Protein AF-A0A355UH37-F1 (afdb_monomer_lite)

Secondary structure (DSSP, 8-state):
-------------------------------PPPEEEEETS-EEEE--BTTB-TTTEEEEEEES-EEEEEEETTEEEEEE---EEEE------B-TTS-B----EEEE----EEEEEEEEEETTEEEEEEEEEEEEEE--PPEEEETTBSSS---HHHHHH--SEEEE-SS--S---------------SSS------

Radius of gyration: 34.62 Å; chains: 1; bounding box: 58×64×138 Å

Foldseek 3Di:
DDDDDDDDDDDDDDDDDDPDPPDDPDDDDDDDDFAEDEAPDKDKDFDDDPPAWLQQKDKDWPDFDWDWAAPDRRIIIIHHDFDWDFDQPADFDQPPVGDGDGDGDTDGDGRQKIKMWMWGDDDPDTHTDDIGMHGYDYAFFWQWDQQNDSDDDDDPVSCVVRVDIDTHGPPGPDDDDDDDPDDDDDDCPVDPDDDPDD

Sequence (198 aa):
MKKLSLIALMLIVSCISLNAQTTTPKAVVAATTPQILYRGVDNPIFIAVGGISDEYIIAEISSGSAKINKVGKGSYIINIVDKIYLVDVVIDSVDTKGVEYQLNRTIKIPNNAITIDVYSQLGKEKVFLSSTSFKIKDIVYPNAKVIKSDGGLIDKKDLLKNPYIKLEVEDFDFPVEYNINYFHMTFNTSKNTEAPLI

pLDDT: mean 76.09, std 18.69, range [28.28, 96.38]

Structure (mmCIF, N/CA/C/O backbone):
data_AF-A0A355UH37-F1
#
_entry.id   AF-A0A355UH37-F1
#
loop_
_atom_site.group_PDB
_atom_site.id
_atom_site.type_symbol
_atom_site.label_atom_id
_atom_site.label_alt_id
_atom_site.label_comp_id
_atom_site.label_asym_id
_atom_site.label_entity_id
_atom_site.label_seq_id
_atom_site.pdbx_PDB_ins_code
_atom_site.Cartn_x
_atom_site.Cartn_y
_atom_site.Cartn_z
_atom_site.occupancy
_atom_site.B_iso_or_equiv
_atom_site.auth_seq_id
_atom_site.auth_comp_id
_atom_site.auth_asym_id
_atom_site.auth_atom_id
_atom_site.pdbx_PDB_model_num
ATOM 1 N N . MET A 1 1 ? 8.823 -25.777 97.376 1.00 40.12 1 MET A N 1
ATOM 2 C CA . MET A 1 1 ? 9.704 -24.610 97.147 1.00 40.12 1 MET A CA 1
ATOM 3 C C . MET A 1 1 ? 9.092 -23.759 96.038 1.00 40.12 1 MET A C 1
ATOM 5 O O . MET A 1 1 ? 8.795 -24.329 95.005 1.00 40.12 1 MET A O 1
ATOM 9 N N . LYS A 1 2 ? 8.838 -22.467 96.329 1.00 37.50 2 LYS A N 1
ATOM 10 C CA . LYS A 1 2 ? 8.624 -21.288 95.441 1.00 37.50 2 LYS A CA 1
ATOM 11 C C . LYS A 1 2 ? 7.853 -21.530 94.119 1.00 37.50 2 LYS A C 1
ATOM 13 O O . LYS A 1 2 ? 8.385 -22.146 93.214 1.00 37.50 2 LYS A O 1
ATOM 18 N N . LYS A 1 3 ? 6.554 -21.206 94.030 1.00 34.47 3 LYS A N 1
ATOM 19 C CA . LYS A 1 3 ? 5.908 -19.884 93.786 1.00 34.47 3 LYS A CA 1
ATOM 20 C C . LYS A 1 3 ? 6.187 -19.257 92.404 1.00 34.47 3 LYS A C 1
ATOM 22 O O . LYS A 1 3 ? 7.332 -19.214 91.981 1.00 34.47 3 LYS A O 1
ATOM 27 N N . LEU A 1 4 ? 5.116 -18.622 91.899 1.00 38.38 4 LEU A N 1
ATOM 28 C CA . LEU A 1 4 ? 4.949 -17.655 90.793 1.00 38.38 4 LEU A CA 1
ATOM 29 C C . LEU A 1 4 ? 4.521 -18.276 89.448 1.00 38.38 4 LEU A C 1
ATOM 31 O O . LEU A 1 4 ? 5.328 -18.911 88.794 1.00 38.38 4 LEU A O 1
ATOM 35 N N . SER A 1 5 ? 3.244 -18.286 89.033 1.00 35.62 5 SER A N 1
ATOM 36 C CA . SER A 1 5 ? 2.173 -17.259 88.969 1.00 35.62 5 SER A CA 1
ATOM 37 C C . SER A 1 5 ? 2.345 -16.241 87.835 1.00 35.62 5 SER A C 1
ATOM 39 O O . SER A 1 5 ? 3.154 -15.336 87.970 1.00 35.62 5 SER A O 1
ATOM 41 N N . LEU A 1 6 ? 1.470 -16.387 86.826 1.00 35.84 6 LEU A N 1
ATOM 42 C CA . LEU A 1 6 ? 0.580 -15.368 86.234 1.00 35.84 6 LEU A CA 1
ATOM 43 C C . LEU A 1 6 ? 1.193 -14.127 85.546 1.00 35.84 6 LEU A C 1
ATOM 45 O O . LEU A 1 6 ? 2.016 -13.448 86.139 1.00 35.84 6 LEU A O 1
ATOM 49 N N . ILE A 1 7 ? 0.658 -13.818 84.351 1.00 41.50 7 ILE A N 1
ATOM 50 C CA . 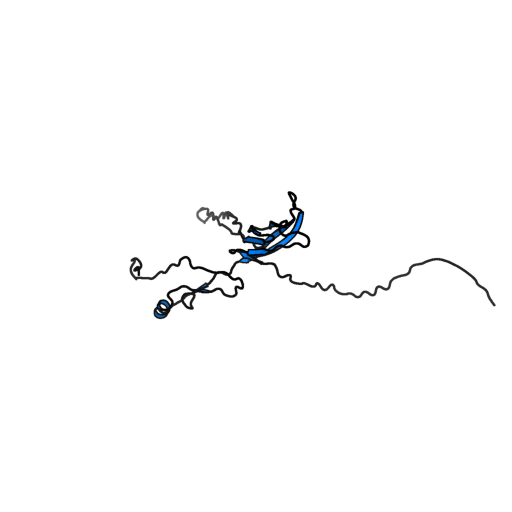ILE A 1 7 ? 0.531 -12.533 83.604 1.00 41.50 7 ILE A CA 1
ATOM 51 C C . ILE A 1 7 ? 0.700 -12.893 82.111 1.00 41.50 7 ILE A C 1
ATOM 53 O O . ILE A 1 7 ? 1.768 -13.307 81.687 1.00 41.50 7 ILE A O 1
ATOM 57 N N . ALA A 1 8 ? -0.377 -13.094 81.350 1.00 32.09 8 ALA A N 1
ATOM 58 C CA . ALA A 1 8 ? -1.253 -12.086 80.744 1.00 32.09 8 ALA A CA 1
ATOM 59 C C . ALA A 1 8 ? -0.628 -11.358 79.532 1.00 32.09 8 ALA A C 1
ATOM 61 O O . ALA A 1 8 ? 0.361 -10.655 79.663 1.00 32.09 8 ALA A O 1
ATOM 62 N N . LEU A 1 9 ? -1.335 -11.493 78.402 1.00 32.28 9 LEU A N 1
ATOM 63 C CA . LEU A 1 9 ? -1.717 -10.427 77.467 1.00 32.28 9 LEU A CA 1
ATOM 64 C C . LEU A 1 9 ? -0.653 -9.765 76.551 1.00 32.28 9 LEU A C 1
ATOM 66 O O . LEU A 1 9 ? 0.317 -9.176 77.000 1.00 32.28 9 LEU A O 1
ATOM 70 N N . MET A 1 10 ? -1.018 -9.724 75.260 1.00 29.50 10 MET A N 1
ATOM 71 C CA . MET A 1 10 ? -0.699 -8.707 74.235 1.00 29.50 10 MET A CA 1
ATOM 72 C C . MET A 1 10 ? 0.701 -8.643 73.578 1.00 29.50 10 MET A C 1
ATOM 74 O O . MET A 1 10 ? 1.663 -8.135 74.132 1.00 29.50 10 MET A O 1
ATOM 78 N N . LEU A 1 11 ? 0.718 -9.053 72.298 1.00 44.44 11 LEU A N 1
ATOM 79 C CA . LEU A 1 11 ? 1.118 -8.264 71.113 1.00 44.44 11 LEU A CA 1
ATOM 80 C C . LEU A 1 11 ? 2.356 -7.348 71.237 1.00 44.44 11 LEU A C 1
ATOM 82 O O . LEU A 1 11 ? 2.209 -6.217 71.681 1.00 44.44 11 LEU A O 1
ATOM 86 N N . ILE A 1 12 ? 3.508 -7.759 70.676 1.00 36.19 12 ILE A N 1
ATOM 87 C CA . ILE A 1 12 ? 4.498 -6.844 70.063 1.00 36.19 12 ILE A CA 1
ATOM 88 C C . ILE A 1 12 ? 5.156 -7.522 68.843 1.00 36.19 12 ILE A C 1
ATOM 90 O O . ILE A 1 12 ? 5.637 -8.650 68.904 1.00 36.19 12 ILE A O 1
ATOM 94 N N . VAL A 1 13 ? 5.134 -6.790 67.732 1.00 53.19 13 VAL A N 1
ATOM 95 C CA . VAL A 1 13 ? 5.762 -7.027 66.423 1.00 53.19 13 VAL A CA 1
ATOM 96 C C . VAL A 1 13 ? 7.293 -7.111 66.522 1.00 53.19 13 VAL A C 1
ATOM 98 O O . VAL A 1 13 ? 7.901 -6.240 67.137 1.00 53.19 13 VAL A O 1
ATOM 101 N N . SER A 1 14 ? 7.936 -8.056 65.820 1.00 36.62 14 SER A N 1
ATOM 102 C CA . SER A 1 14 ? 9.348 -7.912 65.420 1.00 36.62 14 SER A CA 1
ATOM 103 C C . SER A 1 14 ? 9.709 -8.651 64.112 1.00 36.62 14 SER A C 1
ATOM 105 O O . SER A 1 14 ? 9.755 -9.871 64.026 1.00 36.62 14 SER A O 1
ATOM 107 N N . CYS A 1 15 ? 9.944 -7.836 63.080 1.00 28.28 15 CYS A N 1
ATOM 108 C CA . CYS A 1 15 ? 10.991 -7.915 62.051 1.00 28.28 15 CYS A CA 1
ATOM 109 C C . CYS A 1 15 ? 11.282 -9.232 61.288 1.00 28.28 15 CYS A C 1
ATOM 111 O O . CYS A 1 15 ? 12.046 -10.081 61.725 1.00 28.28 15 CYS A O 1
ATOM 113 N N . ILE A 1 16 ? 10.757 -9.274 60.054 1.00 51.41 16 ILE A N 1
ATOM 114 C CA . ILE A 1 16 ? 11.446 -9.468 58.755 1.00 51.41 16 ILE A CA 1
ATOM 115 C C . ILE A 1 16 ? 12.692 -10.382 58.730 1.00 51.41 16 ILE A C 1
ATOM 117 O O . ILE A 1 16 ? 13.769 -9.995 59.176 1.00 51.41 16 ILE A O 1
ATOM 121 N N . SER A 1 17 ? 12.604 -11.466 57.952 1.00 38.44 17 SER A N 1
AT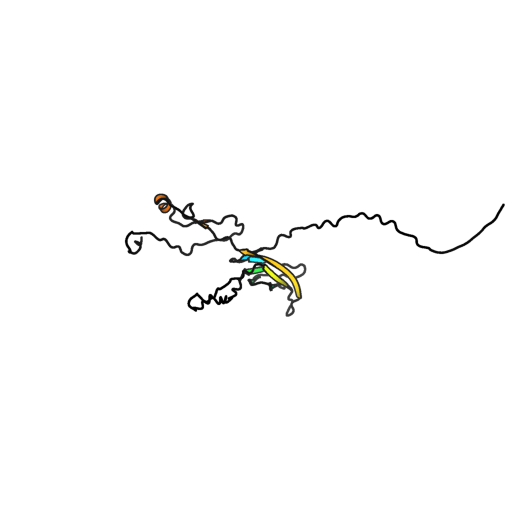OM 122 C CA . SER A 1 17 ? 13.683 -11.851 57.034 1.00 38.44 17 SER A CA 1
ATOM 123 C C . SER A 1 17 ? 13.123 -11.965 55.613 1.00 38.44 17 SER A C 1
ATOM 125 O O . SER A 1 17 ? 12.374 -12.868 55.248 1.00 38.44 17 SER A O 1
ATOM 127 N N . LEU A 1 18 ? 13.444 -10.948 54.816 1.00 38.09 18 LEU A N 1
ATOM 128 C CA . LEU A 1 18 ? 13.165 -10.873 53.394 1.00 38.09 18 LEU A CA 1
ATOM 129 C C . LEU A 1 18 ? 14.215 -11.749 52.699 1.00 38.09 18 LEU A C 1
ATOM 131 O O . LEU A 1 18 ? 15.373 -11.350 52.591 1.00 38.09 18 LEU A O 1
ATOM 135 N N . ASN A 1 19 ? 13.844 -12.945 52.241 1.00 48.09 19 ASN A N 1
ATOM 136 C CA . ASN A 1 19 ? 14.682 -13.664 51.284 1.00 48.09 19 ASN A CA 1
ATOM 137 C C . ASN A 1 19 ? 14.565 -12.943 49.939 1.00 48.09 19 ASN A C 1
ATOM 139 O O . ASN A 1 19 ? 13.693 -13.234 49.124 1.00 48.09 19 ASN A O 1
ATOM 143 N N . ALA A 1 20 ? 15.428 -11.949 49.736 1.00 37.06 20 ALA A N 1
ATOM 144 C CA . ALA A 1 20 ? 15.605 -11.296 48.455 1.00 37.06 20 ALA A CA 1
ATOM 145 C C . ALA A 1 20 ? 16.268 -12.284 47.483 1.00 37.06 20 ALA A C 1
ATOM 147 O O . ALA A 1 20 ? 17.490 -12.393 47.423 1.00 37.06 20 ALA A O 1
ATOM 148 N N . GLN A 1 21 ? 15.465 -13.000 46.697 1.00 44.56 21 GLN A N 1
ATOM 149 C CA . GLN A 1 21 ? 15.931 -13.455 45.392 1.00 44.56 21 GLN A CA 1
ATOM 150 C C . GLN A 1 21 ? 15.925 -12.240 44.469 1.00 44.56 21 GLN A C 1
ATOM 152 O O . GLN A 1 21 ? 14.887 -11.809 43.973 1.00 44.56 21 GLN A O 1
ATOM 157 N N . THR A 1 22 ? 17.103 -11.656 44.268 1.00 41.34 22 THR A N 1
ATOM 158 C CA . THR A 1 22 ? 17.355 -10.634 43.255 1.00 41.34 22 THR A CA 1
ATOM 159 C C . THR A 1 22 ? 17.309 -11.276 41.871 1.00 41.34 22 THR A C 1
ATOM 161 O O . THR A 1 22 ? 18.325 -11.524 41.226 1.00 41.34 22 THR A O 1
ATOM 164 N N . THR A 1 23 ? 16.104 -11.562 41.382 1.00 46.06 23 THR A N 1
ATOM 165 C CA . THR A 1 23 ? 15.914 -11.812 39.957 1.00 46.06 23 THR A CA 1
ATOM 166 C C . THR A 1 23 ? 16.048 -10.472 39.251 1.00 46.06 23 THR A C 1
ATOM 168 O O . THR A 1 23 ? 15.180 -9.608 39.375 1.00 46.06 23 THR A O 1
ATOM 171 N N . THR A 1 24 ? 17.149 -10.274 38.527 1.00 55.56 24 THR A N 1
ATOM 172 C CA . THR A 1 24 ? 17.229 -9.199 37.539 1.00 55.56 24 THR A CA 1
ATOM 173 C C . THR A 1 24 ? 16.000 -9.301 36.631 1.00 55.56 24 THR A C 1
ATOM 175 O O . THR A 1 24 ? 15.713 -10.398 36.138 1.00 55.56 24 THR A O 1
ATOM 178 N N . PRO A 1 25 ? 15.226 -8.219 36.420 1.00 46.75 25 PRO A N 1
ATOM 179 C CA . PRO A 1 25 ? 14.123 -8.268 35.476 1.00 46.75 25 PRO A CA 1
ATOM 180 C C . PRO A 1 25 ? 14.715 -8.533 34.089 1.00 46.75 25 PRO A C 1
ATOM 182 O O . PRO A 1 25 ? 15.338 -7.663 33.483 1.00 46.75 25 PRO A O 1
ATOM 185 N N . LYS A 1 26 ? 14.580 -9.767 33.596 1.00 47.62 26 LYS A N 1
ATOM 186 C CA . LYS A 1 26 ? 14.933 -10.106 32.219 1.00 47.62 26 LYS A CA 1
ATOM 187 C C . LYS A 1 26 ? 13.812 -9.582 31.331 1.00 47.62 26 LYS A C 1
ATOM 189 O O . LYS A 1 26 ? 12.720 -10.142 31.322 1.00 47.62 26 LYS A O 1
ATOM 194 N N . ALA A 1 27 ? 14.073 -8.497 30.608 1.00 47.97 27 ALA A N 1
ATOM 195 C CA . ALA A 1 27 ? 13.175 -8.046 29.557 1.00 47.97 27 ALA A CA 1
ATOM 196 C C . ALA A 1 27 ? 13.123 -9.122 28.463 1.00 47.97 27 ALA A C 1
ATOM 198 O O . ALA A 1 27 ? 14.143 -9.455 27.860 1.00 47.97 27 ALA A O 1
ATOM 199 N N . VAL A 1 28 ? 11.939 -9.679 28.217 1.00 42.38 28 VAL A N 1
ATOM 200 C CA . VAL A 1 28 ? 11.690 -10.505 27.035 1.00 42.38 28 VAL A CA 1
ATOM 201 C C . VAL A 1 28 ? 11.283 -9.552 25.921 1.00 42.38 28 VAL A C 1
ATOM 203 O O . VAL A 1 28 ? 10.165 -9.043 25.905 1.00 42.38 28 VAL A O 1
ATOM 206 N N . VAL A 1 29 ? 12.208 -9.274 25.005 1.00 41.94 29 VAL A N 1
ATOM 207 C CA . VAL A 1 29 ? 11.898 -8.554 23.768 1.00 41.94 29 VAL A CA 1
ATOM 208 C C . VAL A 1 29 ? 11.400 -9.586 22.764 1.00 41.94 29 VAL A C 1
ATOM 210 O O . VAL A 1 29 ? 12.192 -10.269 22.120 1.00 41.94 29 VAL A O 1
ATOM 213 N N . ALA A 1 30 ? 10.083 -9.736 22.660 1.00 43.50 30 ALA A N 1
ATOM 214 C CA . ALA A 1 30 ? 9.476 -10.452 21.548 1.00 43.50 30 ALA A CA 1
ATOM 215 C C . ALA A 1 30 ? 9.278 -9.461 20.396 1.00 43.50 30 ALA A C 1
ATOM 217 O O . ALA A 1 30 ? 8.596 -8.447 20.550 1.00 43.50 30 ALA A O 1
ATOM 218 N N . ALA A 1 31 ? 9.892 -9.728 19.245 1.00 45.31 31 ALA A N 1
ATOM 219 C CA . ALA A 1 31 ? 9.609 -8.963 18.042 1.00 45.31 31 ALA A CA 1
ATOM 220 C C . ALA A 1 31 ? 8.214 -9.352 17.535 1.00 45.31 31 ALA A C 1
ATOM 222 O O . ALA A 1 31 ? 8.019 -10.460 17.040 1.00 45.31 31 ALA A O 1
ATOM 223 N N . THR A 1 32 ? 7.238 -8.454 17.650 1.00 63.12 32 THR A N 1
ATOM 224 C CA . THR A 1 32 ? 5.973 -8.619 16.930 1.00 63.12 32 THR A CA 1
ATOM 225 C C . THR A 1 32 ? 6.249 -8.384 15.449 1.00 63.12 32 THR A C 1
ATOM 227 O O . THR A 1 32 ? 6.718 -7.304 15.075 1.00 63.12 32 THR A O 1
ATOM 230 N N . THR A 1 33 ? 5.977 -9.373 14.595 1.00 68.50 33 THR A N 1
ATOM 231 C CA . THR A 1 33 ? 6.031 -9.168 13.143 1.00 68.50 33 THR A CA 1
ATOM 232 C C . THR A 1 33 ? 5.046 -8.054 12.785 1.00 68.50 33 THR A C 1
ATOM 234 O O . THR A 1 33 ? 3.856 -8.180 13.081 1.00 68.50 33 THR A O 1
ATOM 237 N N . PRO A 1 34 ? 5.508 -6.934 12.202 1.00 70.00 34 PRO A N 1
ATOM 238 C CA . PRO A 1 34 ? 4.612 -5.855 11.830 1.00 70.00 34 PRO A CA 1
ATOM 239 C C . PRO A 1 34 ? 3.688 -6.331 10.711 1.00 70.00 34 PRO A C 1
ATOM 241 O O . PRO A 1 34 ? 4.118 -7.048 9.809 1.00 70.00 34 PRO A O 1
ATOM 244 N N . GLN A 1 35 ? 2.440 -5.882 10.739 1.00 86.44 35 GLN A N 1
ATOM 245 C CA . GLN A 1 35 ? 1.534 -6.056 9.611 1.00 86.44 35 GLN A CA 1
ATOM 246 C C . GLN A 1 35 ? 1.987 -5.120 8.484 1.00 86.44 35 GLN A C 1
ATOM 248 O O . GLN A 1 35 ? 2.319 -3.959 8.743 1.00 86.44 35 GLN A O 1
ATOM 253 N N . ILE A 1 36 ? 2.068 -5.631 7.256 1.00 90.19 36 ILE A N 1
ATOM 254 C CA . ILE A 1 36 ? 2.620 -4.914 6.101 1.00 90.19 36 ILE A CA 1
ATOM 255 C C . ILE A 1 36 ? 1.509 -4.679 5.081 1.00 90.19 36 ILE A C 1
ATOM 257 O O . ILE A 1 36 ? 0.749 -5.595 4.781 1.00 90.19 36 ILE A O 1
ATOM 261 N N . LEU A 1 37 ? 1.453 -3.467 4.534 1.00 91.62 37 LEU A N 1
ATOM 262 C CA . LEU A 1 37 ? 0.701 -3.149 3.321 1.00 91.62 37 LEU A CA 1
ATOM 263 C C . LEU A 1 37 ? 1.684 -2.700 2.235 1.00 91.62 37 LEU A C 1
ATOM 265 O O . LEU A 1 37 ? 2.667 -2.010 2.522 1.00 91.62 37 LEU A O 1
ATOM 269 N N . TYR A 1 38 ? 1.410 -3.078 0.992 1.00 91.06 38 TYR A N 1
ATOM 270 C CA . TYR A 1 38 ? 2.231 -2.754 -0.164 1.00 91.06 38 TYR A CA 1
ATOM 271 C C . TYR A 1 38 ? 1.680 -1.542 -0.917 1.00 91.06 38 TYR A C 1
ATOM 273 O O . TYR A 1 38 ? 0.501 -1.464 -1.270 1.00 91.06 38 TYR A O 1
ATOM 281 N N . ARG A 1 39 ? 2.548 -0.566 -1.176 1.00 90.06 39 ARG A N 1
ATOM 282 C CA . ARG A 1 39 ? 2.237 0.615 -1.979 1.00 90.06 39 ARG A CA 1
ATOM 283 C C . ARG A 1 39 ? 2.218 0.254 -3.463 1.00 90.06 39 ARG A C 1
ATOM 285 O O . ARG A 1 39 ? 3.123 -0.413 -3.943 1.00 90.06 39 ARG A O 1
ATOM 292 N N . GLY A 1 40 ? 1.227 0.770 -4.191 1.00 85.56 40 GLY A N 1
ATOM 293 C CA . GLY A 1 40 ? 1.099 0.584 -5.642 1.00 85.56 40 GLY A CA 1
ATOM 294 C C . GLY A 1 40 ? 0.212 -0.591 -6.058 1.00 85.56 40 GLY A C 1
ATOM 295 O O . GLY A 1 40 ? -0.007 -0.774 -7.250 1.00 85.56 40 GLY A O 1
ATOM 296 N N . VAL A 1 41 ? -0.329 -1.343 -5.096 1.00 87.88 41 VAL A N 1
ATOM 297 C CA . VAL A 1 41 ? -1.242 -2.471 -5.327 1.00 87.88 41 VAL A CA 1
ATOM 298 C C . VAL A 1 41 ? -2.454 -2.408 -4.398 1.00 87.88 41 VAL A C 1
ATOM 300 O O . VAL A 1 41 ? -2.472 -1.662 -3.411 1.00 87.88 41 VAL A O 1
ATOM 303 N N . ASP A 1 42 ? -3.476 -3.190 -4.730 1.00 92.12 42 ASP A N 1
ATOM 304 C CA . ASP A 1 42 ? -4.629 -3.435 -3.870 1.00 92.12 42 ASP A CA 1
ATOM 305 C C . ASP A 1 42 ? -4.215 -4.323 -2.692 1.00 92.12 42 ASP A C 1
ATOM 307 O O . ASP A 1 42 ? -3.653 -5.401 -2.879 1.00 92.12 42 ASP A O 1
ATOM 311 N N . ASN A 1 43 ? -4.508 -3.878 -1.469 1.00 92.62 43 ASN A N 1
ATOM 312 C CA . ASN A 1 43 ? -4.274 -4.663 -0.260 1.00 92.62 43 ASN A CA 1
ATOM 313 C C . ASN A 1 43 ? -5.620 -5.145 0.295 1.00 92.62 43 ASN A C 1
ATOM 315 O O . ASN A 1 43 ? -6.272 -4.386 1.023 1.00 92.62 43 ASN A O 1
ATOM 319 N N . PRO A 1 44 ? -6.076 -6.360 -0.057 1.00 94.44 44 PRO A N 1
ATOM 320 C CA . PRO A 1 44 ? -7.277 -6.928 0.530 1.00 94.44 44 PRO A CA 1
ATOM 321 C C . PRO A 1 44 ? -7.017 -7.288 1.997 1.00 94.44 44 PRO A C 1
ATOM 323 O O . PRO A 1 44 ? -6.062 -7.993 2.317 1.00 94.44 44 PRO A O 1
ATOM 326 N N . ILE A 1 45 ? -7.884 -6.820 2.891 1.00 94.00 45 ILE A N 1
ATOM 327 C CA . ILE A 1 45 ? -7.880 -7.183 4.308 1.00 94.00 45 ILE A CA 1
ATOM 328 C C . ILE A 1 45 ? -9.271 -7.632 4.748 1.00 94.00 45 ILE A C 1
ATOM 330 O O . ILE A 1 45 ? -10.292 -7.195 4.208 1.00 94.00 45 ILE A O 1
ATOM 334 N N . PHE A 1 46 ? -9.304 -8.476 5.774 1.00 93.31 46 PHE A N 1
ATOM 335 C CA . PHE A 1 46 ? -10.527 -8.889 6.445 1.00 93.31 46 PHE A CA 1
ATOM 336 C C . PHE A 1 46 ? -10.445 -8.528 7.927 1.00 93.31 46 PHE A C 1
ATOM 338 O O . PHE A 1 46 ? -9.435 -8.784 8.580 1.00 93.31 46 PHE A O 1
ATOM 345 N N . ILE A 1 47 ? -11.506 -7.916 8.444 1.00 93.12 47 ILE A N 1
ATOM 346 C CA . ILE A 1 47 ? -11.616 -7.467 9.828 1.00 93.12 47 ILE A CA 1
ATOM 347 C C . ILE A 1 47 ? -12.799 -8.190 10.455 1.00 93.12 47 ILE A C 1
ATOM 349 O O . ILE A 1 47 ? -13.933 -8.023 10.010 1.00 93.12 47 ILE A O 1
ATOM 353 N N . ALA A 1 48 ? -12.520 -8.935 11.520 1.00 90.94 48 ALA A N 1
ATOM 354 C CA . ALA A 1 48 ? -13.521 -9.598 12.340 1.00 90.94 48 ALA A CA 1
ATOM 355 C C . ALA A 1 48 ? -13.332 -9.214 13.804 1.00 90.94 48 ALA A C 1
ATOM 357 O O . ALA A 1 48 ? -12.206 -9.096 14.295 1.00 90.94 48 ALA A O 1
ATOM 358 N N . VAL A 1 49 ? -14.449 -9.047 14.506 1.00 90.88 49 VAL A N 1
ATOM 359 C CA . VAL A 1 49 ? -14.464 -8.758 15.938 1.00 90.88 49 VAL A CA 1
ATOM 360 C C . VAL A 1 49 ? -15.427 -9.723 16.612 1.00 90.88 49 VAL A C 1
ATOM 362 O O . VAL A 1 49 ? -16.589 -9.833 16.228 1.00 90.88 49 VAL A O 1
ATOM 365 N N . GLY A 1 50 ? -14.938 -10.442 17.623 1.00 92.31 50 GLY A N 1
ATOM 366 C CA . GLY A 1 50 ? -15.743 -11.420 18.351 1.00 92.31 50 GLY A CA 1
ATOM 367 C C . GLY A 1 50 ? -17.001 -10.785 18.947 1.00 92.31 50 GLY A C 1
ATOM 368 O O . GLY A 1 50 ? -16.925 -9.763 19.624 1.00 92.31 50 GLY A O 1
ATOM 369 N N . GLY A 1 51 ? -18.159 -11.399 18.695 1.00 91.62 51 GLY A N 1
ATOM 370 C CA . GLY A 1 51 ? -19.450 -10.921 19.198 1.00 91.62 51 GLY A CA 1
ATOM 371 C C . GLY A 1 51 ? -20.081 -9.777 18.396 1.00 91.62 51 GLY A C 1
ATOM 372 O O . GLY A 1 51 ? -21.150 -9.307 18.778 1.00 91.62 51 GLY A O 1
ATOM 373 N N . ILE A 1 52 ? -19.468 -9.343 17.289 1.00 91.44 52 ILE A N 1
ATOM 374 C CA . ILE A 1 52 ? -19.995 -8.288 16.415 1.00 91.44 52 ILE A CA 1
ATOM 375 C C . ILE A 1 52 ? -20.139 -8.850 15.002 1.00 91.44 52 ILE A C 1
ATOM 377 O O . ILE A 1 52 ? -19.212 -9.449 14.470 1.00 91.44 52 ILE A O 1
ATOM 381 N N . SER A 1 53 ? -21.311 -8.664 14.391 1.00 92.94 53 SER A N 1
ATOM 382 C CA . SER A 1 53 ? -21.529 -9.074 13.000 1.00 92.94 53 SER A CA 1
ATOM 383 C C . SER A 1 53 ? -20.698 -8.211 12.047 1.00 92.94 53 SER A C 1
ATOM 385 O O . SER A 1 53 ? -20.709 -6.982 12.148 1.00 92.94 53 SER A O 1
ATOM 387 N N . ASP A 1 54 ? -20.046 -8.845 11.074 1.00 92.38 54 ASP A N 1
ATOM 388 C CA . ASP A 1 54 ? -19.170 -8.224 10.068 1.00 92.38 54 ASP A CA 1
ATOM 389 C C . ASP A 1 54 ? -19.840 -7.107 9.242 1.00 92.38 54 ASP A C 1
ATOM 391 O O . ASP A 1 54 ? -19.178 -6.272 8.612 1.00 92.38 54 ASP A O 1
ATOM 395 N N . GLU A 1 55 ? -21.174 -7.081 9.213 1.00 93.31 55 GLU A N 1
ATOM 396 C CA . GLU A 1 55 ? -21.946 -6.019 8.566 1.00 93.31 55 GLU A CA 1
ATOM 397 C C . GLU A 1 55 ? -21.880 -4.689 9.325 1.00 93.31 55 GLU A C 1
ATOM 399 O O . GLU A 1 55 ? -21.818 -3.640 8.681 1.00 93.31 55 GLU A O 1
ATOM 404 N N . TYR A 1 56 ? -21.793 -4.738 10.658 1.00 93.38 56 TYR A N 1
ATOM 405 C CA . TYR A 1 56 ? -21.692 -3.567 11.534 1.00 93.38 56 TYR A CA 1
ATOM 406 C C . TYR A 1 56 ? -20.252 -3.102 11.742 1.00 93.38 56 TYR A C 1
ATOM 408 O O . TYR A 1 56 ? -20.032 -2.032 12.303 1.00 93.38 56 TYR A O 1
ATOM 416 N N . ILE A 1 57 ? -19.265 -3.871 11.280 1.00 93.81 57 ILE A N 1
ATOM 417 C CA . ILE A 1 57 ? -17.861 -3.468 11.337 1.00 93.81 57 ILE A CA 1
ATOM 418 C C . ILE A 1 57 ? -17.598 -2.393 10.284 1.00 93.81 57 ILE A C 1
ATOM 420 O O . ILE A 1 57 ? -17.890 -2.576 9.095 1.00 93.81 57 ILE A O 1
ATOM 424 N N . ILE A 1 58 ? -16.989 -1.293 10.718 1.00 94.81 58 ILE A N 1
ATOM 425 C CA . ILE A 1 58 ? -16.518 -0.191 9.879 1.00 94.81 58 ILE A CA 1
ATOM 426 C C . ILE A 1 58 ? -15.049 0.063 10.193 1.00 94.81 58 ILE A C 1
ATOM 428 O O . ILE A 1 58 ? -14.649 0.035 11.354 1.00 94.81 58 ILE A O 1
ATOM 432 N N . ALA A 1 59 ? -14.253 0.301 9.157 1.00 95.56 59 ALA A N 1
ATOM 433 C CA . ALA A 1 59 ? -12.842 0.624 9.281 1.00 95.56 59 ALA A CA 1
ATOM 434 C C . ALA A 1 59 ? -12.546 1.968 8.624 1.00 95.56 59 ALA A C 1
ATOM 436 O O . ALA A 1 59 ? -13.044 2.258 7.534 1.00 95.56 59 ALA A O 1
ATOM 437 N N . GLU A 1 60 ? -11.728 2.773 9.290 1.00 95.94 60 GLU A N 1
ATOM 438 C CA . GLU A 1 60 ? -11.378 4.122 8.860 1.00 95.94 60 GLU A CA 1
ATOM 439 C C . GLU A 1 60 ? -9.877 4.352 9.011 1.00 95.94 60 GLU A C 1
ATOM 441 O O . GLU A 1 60 ? -9.239 3.835 9.927 1.00 95.94 60 GLU A O 1
ATOM 446 N N . ILE A 1 61 ? -9.295 5.128 8.095 1.00 95.50 61 ILE A N 1
ATOM 447 C CA . ILE A 1 61 ? -7.888 5.522 8.188 1.00 95.50 61 ILE A CA 1
ATOM 448 C C . ILE A 1 61 ? -7.776 6.664 9.199 1.00 95.50 61 ILE A C 1
ATOM 450 O O . ILE A 1 61 ? -8.221 7.776 8.919 1.00 95.50 61 ILE A O 1
ATOM 454 N N . SER A 1 62 ? -7.167 6.397 10.353 1.00 94.19 62 SER A N 1
ATOM 455 C CA . SER A 1 62 ? -6.976 7.382 11.425 1.00 94.19 62 SER A CA 1
ATOM 456 C C . SER A 1 62 ? -5.632 8.106 11.339 1.00 94.19 62 SER A C 1
ATOM 458 O O . SER A 1 62 ? -5.513 9.253 11.770 1.00 94.19 62 SER A O 1
ATOM 460 N N . SER A 1 63 ? -4.621 7.477 10.730 1.00 91.44 63 SER A N 1
ATOM 461 C CA . SER A 1 63 ? -3.309 8.082 10.477 1.00 91.44 63 SER A CA 1
ATOM 462 C C . SER A 1 63 ? -2.695 7.594 9.166 1.00 91.44 63 SER A C 1
ATOM 464 O O . SER A 1 63 ? -2.954 6.482 8.704 1.00 91.44 63 SER A O 1
ATOM 466 N N . GLY A 1 64 ? -1.847 8.432 8.570 1.00 88.94 64 GLY A N 1
ATOM 467 C CA . GLY A 1 64 ? -1.270 8.205 7.251 1.00 88.94 64 GLY A CA 1
ATOM 468 C C . GLY A 1 64 ? -2.223 8.619 6.130 1.00 88.94 64 GLY A C 1
ATOM 469 O O . GLY A 1 64 ? -3.055 9.517 6.269 1.00 88.94 64 GLY A O 1
ATOM 470 N N . SER A 1 65 ? -2.037 8.055 4.943 1.00 89.12 65 SER A N 1
ATOM 471 C CA . SER A 1 65 ? -2.816 8.379 3.748 1.00 89.12 65 SER A CA 1
ATOM 472 C C . SER A 1 65 ? -3.019 7.145 2.875 1.00 89.12 65 SER A C 1
ATOM 474 O O . SER A 1 65 ? -2.083 6.556 2.332 1.00 89.12 65 SER A O 1
ATOM 476 N N . ALA A 1 66 ? -4.279 6.739 2.775 1.00 92.94 66 ALA A N 1
ATOM 477 C CA . ALA A 1 66 ? -4.757 5.673 1.913 1.00 92.94 66 ALA A CA 1
ATOM 478 C C . ALA A 1 66 ? -6.233 5.887 1.594 1.00 92.94 66 ALA A C 1
ATOM 480 O O . ALA A 1 66 ? -6.945 6.597 2.305 1.00 92.94 66 ALA A O 1
ATOM 481 N N . LYS A 1 67 ? -6.685 5.229 0.531 1.00 94.69 67 LYS A N 1
ATOM 482 C CA . LYS A 1 67 ? -8.100 4.975 0.281 1.00 94.69 67 LYS A CA 1
ATOM 483 C C . LYS A 1 67 ? -8.443 3.617 0.879 1.00 94.69 67 LYS A C 1
ATOM 485 O O . LYS A 1 67 ? -7.692 2.663 0.688 1.00 94.69 67 LYS A O 1
ATOM 490 N N . ILE A 1 68 ? -9.563 3.543 1.587 1.00 96.19 68 ILE A N 1
ATOM 491 C CA . ILE A 1 68 ? -10.119 2.297 2.111 1.00 96.19 68 ILE A CA 1
ATOM 492 C C . ILE A 1 68 ? -11.515 2.111 1.524 1.00 96.19 68 ILE A C 1
ATOM 494 O O . ILE A 1 68 ? -12.373 2.979 1.661 1.00 96.19 68 ILE A O 1
ATOM 498 N N . ASN A 1 69 ? -11.726 0.989 0.844 1.00 96.38 69 ASN A N 1
ATOM 499 C CA . ASN A 1 69 ? -12.983 0.671 0.178 1.00 96.38 69 ASN A CA 1
ATOM 500 C C . ASN A 1 69 ? -13.550 -0.614 0.775 1.00 96.38 69 ASN A C 1
ATOM 502 O O . ASN A 1 69 ? -12.880 -1.645 0.760 1.00 96.38 69 ASN A O 1
ATOM 506 N N . LYS A 1 70 ? -14.784 -0.573 1.287 1.00 94.31 70 LYS A N 1
ATOM 507 C CA . LYS A 1 70 ? -15.485 -1.779 1.746 1.00 94.31 70 LYS A CA 1
ATOM 508 C C . LYS A 1 70 ? -15.990 -2.544 0.525 1.00 94.31 70 LYS A C 1
ATOM 510 O O . LYS A 1 70 ? -16.797 -2.017 -0.234 1.00 94.31 70 LYS A O 1
ATOM 515 N N . VAL A 1 71 ? -15.515 -3.772 0.343 1.00 95.94 71 VAL A N 1
ATOM 516 C CA . VAL A 1 71 ? -15.886 -4.638 -0.793 1.00 95.94 71 VAL A CA 1
ATOM 517 C C . VAL A 1 71 ? -16.843 -5.759 -0.394 1.00 95.94 71 VAL A C 1
ATOM 519 O O . VAL A 1 71 ? -17.464 -6.379 -1.250 1.00 95.94 71 VAL A O 1
ATOM 522 N N . GLY A 1 72 ? -17.010 -6.001 0.909 1.00 92.81 72 GLY A N 1
ATOM 523 C CA . GLY A 1 72 ? -17.940 -6.993 1.441 1.00 92.81 72 GLY A CA 1
ATOM 524 C C . GLY A 1 72 ? -18.124 -6.866 2.952 1.00 92.81 72 GLY A C 1
ATOM 525 O O . GLY A 1 72 ? -17.608 -5.942 3.586 1.00 92.81 72 GLY A O 1
ATOM 526 N N . LYS A 1 73 ? -18.860 -7.806 3.555 1.00 91.81 73 LYS A N 1
ATOM 527 C CA . LYS A 1 73 ? -18.963 -7.904 5.021 1.00 91.81 73 LYS A CA 1
ATOM 528 C C . LYS A 1 73 ? -17.561 -8.142 5.599 1.00 91.81 73 LYS A C 1
ATOM 530 O O . LYS A 1 73 ? -16.863 -9.034 5.125 1.00 91.81 73 LYS A O 1
ATOM 535 N N . GLY A 1 74 ? -17.115 -7.276 6.513 1.00 86.81 74 GLY A N 1
ATOM 536 C CA . GLY A 1 74 ? -15.763 -7.313 7.096 1.00 86.81 74 GLY A CA 1
ATOM 537 C C . GLY A 1 74 ? -14.586 -7.152 6.115 1.00 86.81 74 GLY A C 1
ATOM 538 O O . GLY A 1 74 ? -13.445 -7.101 6.557 1.00 86.81 74 GLY A O 1
ATOM 539 N N . SER A 1 75 ? -14.826 -7.051 4.803 1.00 93.62 75 SER A N 1
ATOM 540 C CA . SER A 1 75 ? -13.793 -7.127 3.761 1.00 93.62 75 SER A CA 1
ATOM 541 C C . SER A 1 75 ? -13.522 -5.758 3.149 1.00 93.62 75 SER A C 1
ATOM 543 O O . SER A 1 75 ? -14.452 -5.078 2.700 1.00 93.62 75 SER A O 1
ATOM 545 N N . TYR A 1 76 ? -12.248 -5.375 3.085 1.00 95.56 76 TYR A N 1
ATOM 546 C CA . TYR A 1 76 ? -11.805 -4.069 2.605 1.00 95.56 76 TYR A CA 1
ATOM 547 C C . TYR A 1 76 ? -10.637 -4.204 1.633 1.00 95.56 76 TYR A C 1
ATOM 549 O O . TYR A 1 76 ? -9.799 -5.084 1.787 1.00 95.56 76 TYR A O 1
ATOM 557 N N . ILE A 1 77 ? -10.555 -3.293 0.668 1.00 96.06 77 ILE A N 1
ATOM 558 C CA . ILE A 1 77 ? -9.353 -3.068 -0.137 1.00 96.06 77 ILE A CA 1
ATOM 559 C C . ILE A 1 77 ? -8.744 -1.740 0.291 1.00 96.06 77 ILE A C 1
ATOM 561 O O . ILE A 1 77 ? -9.434 -0.717 0.335 1.00 96.06 77 ILE A O 1
ATOM 565 N N . ILE A 1 78 ? -7.451 -1.762 0.607 1.00 95.56 78 ILE A N 1
ATOM 566 C CA . ILE A 1 78 ? -6.684 -0.575 0.974 1.00 95.56 78 ILE A CA 1
ATOM 567 C C . ILE A 1 78 ? -5.690 -0.245 -0.132 1.00 95.56 78 ILE A C 1
ATOM 569 O O . ILE A 1 78 ? -4.860 -1.070 -0.519 1.00 95.56 78 ILE A O 1
ATOM 573 N N . ASN A 1 79 ? -5.731 1.004 -0.588 1.00 94.50 79 ASN A N 1
ATOM 574 C CA . ASN A 1 79 ? -4.793 1.552 -1.555 1.00 94.50 79 ASN A CA 1
ATOM 575 C C . ASN A 1 79 ? -3.994 2.679 -0.922 1.00 94.50 79 ASN A C 1
ATOM 577 O O . ASN A 1 79 ? -4.550 3.713 -0.545 1.00 94.50 79 ASN A O 1
ATOM 581 N N . ILE A 1 80 ? -2.682 2.496 -0.832 1.00 92.94 80 ILE A N 1
ATOM 582 C CA . ILE A 1 80 ? -1.784 3.497 -0.259 1.00 92.94 80 ILE A CA 1
ATOM 583 C C . ILE A 1 80 ? -1.725 4.716 -1.180 1.00 92.94 80 ILE A C 1
ATOM 585 O O . ILE A 1 80 ? -1.451 4.586 -2.372 1.00 92.94 80 ILE A O 1
ATOM 589 N N . VAL A 1 81 ? -1.962 5.902 -0.619 1.00 87.25 81 VAL A N 1
ATOM 590 C CA . VAL A 1 81 ? -1.859 7.173 -1.339 1.00 87.25 81 VAL A CA 1
ATOM 591 C C . VAL A 1 81 ? -0.782 7.998 -0.666 1.00 87.25 81 VAL A C 1
ATOM 593 O O . VAL A 1 81 ? -0.955 8.455 0.460 1.00 87.25 81 VAL A O 1
ATOM 596 N N . ASP A 1 82 ? 0.331 8.218 -1.350 1.00 75.31 82 ASP A N 1
ATOM 597 C CA . ASP A 1 82 ? 1.339 9.124 -0.818 1.00 75.31 82 ASP A CA 1
ATOM 598 C C . ASP A 1 82 ? 0.839 10.561 -0.909 1.00 75.31 82 ASP A C 1
ATOM 600 O O . ASP A 1 82 ? 0.445 11.033 -1.979 1.00 75.31 82 ASP A O 1
ATOM 604 N N . LYS A 1 83 ? 0.887 11.277 0.215 1.00 67.12 83 LYS A N 1
ATOM 605 C CA . LYS A 1 83 ? 0.720 12.726 0.197 1.00 67.12 83 LYS A CA 1
ATOM 606 C C . LYS A 1 83 ? 1.987 13.342 -0.380 1.00 67.12 83 LYS A C 1
ATOM 608 O O . LYS A 1 83 ? 3.078 13.207 0.169 1.00 67.12 83 LYS A O 1
ATOM 613 N N . ILE A 1 84 ? 1.831 14.008 -1.515 1.00 65.62 84 ILE A N 1
ATOM 614 C CA . ILE A 1 84 ? 2.881 14.832 -2.099 1.00 65.62 84 ILE A CA 1
ATOM 615 C C . ILE A 1 84 ? 2.851 16.156 -1.340 1.00 65.62 84 ILE A C 1
ATOM 617 O O . ILE A 1 84 ? 1.863 16.884 -1.412 1.00 65.62 84 ILE A O 1
ATOM 621 N N . TYR A 1 85 ? 3.913 16.446 -0.594 1.00 65.38 85 TYR A N 1
ATOM 622 C CA . TYR A 1 85 ? 4.092 17.751 0.025 1.00 65.38 85 TYR A CA 1
ATOM 623 C C . TYR A 1 85 ? 4.954 18.592 -0.912 1.00 65.38 85 TYR A C 1
ATOM 625 O O . TYR A 1 85 ? 6.109 18.275 -1.186 1.00 65.38 85 TYR A O 1
ATOM 633 N N . LEU A 1 86 ? 4.375 19.659 -1.449 1.00 62.88 86 LEU A N 1
ATOM 634 C CA . LEU A 1 86 ? 5.168 20.675 -2.124 1.00 62.88 86 LEU A CA 1
ATOM 635 C C . LEU A 1 86 ? 5.895 21.451 -1.027 1.00 62.88 86 LEU A C 1
ATOM 637 O O . LEU A 1 86 ? 5.255 22.065 -0.177 1.00 62.88 86 LEU A O 1
ATOM 641 N N . VAL A 1 87 ? 7.219 21.344 -0.997 1.00 62.84 87 VAL A N 1
ATOM 642 C CA . VAL A 1 87 ? 8.057 22.157 -0.119 1.00 62.84 87 VAL A CA 1
ATOM 643 C C . VAL A 1 87 ? 8.818 23.101 -1.026 1.00 62.84 87 VAL A C 1
ATOM 645 O O . VAL A 1 87 ? 9.725 22.675 -1.729 1.00 62.84 87 VAL A O 1
ATOM 648 N N . ASP A 1 88 ? 8.468 24.378 -1.032 1.00 59.59 88 ASP A N 1
ATOM 649 C CA . ASP A 1 88 ? 9.287 25.355 -1.739 1.00 59.59 88 ASP A CA 1
ATOM 650 C C . ASP A 1 88 ? 10.610 25.509 -0.982 1.00 59.59 88 ASP A C 1
ATOM 652 O O . ASP A 1 88 ? 10.674 26.061 0.116 1.00 59.59 88 ASP A O 1
ATOM 656 N N . VAL A 1 89 ? 11.677 24.940 -1.543 1.00 63.25 89 VAL A N 1
ATOM 657 C CA . VAL A 1 89 ? 13.033 25.116 -1.026 1.00 63.25 89 VAL A CA 1
ATOM 658 C C . VAL A 1 89 ? 13.559 26.433 -1.579 1.00 63.25 89 VAL A C 1
ATOM 660 O O . VAL A 1 89 ? 14.179 26.483 -2.634 1.00 63.25 89 VAL A O 1
ATOM 663 N N . VAL A 1 90 ? 13.298 27.528 -0.877 1.00 60.88 90 VAL A N 1
ATOM 664 C CA . VAL A 1 90 ? 13.905 28.810 -1.238 1.00 60.88 90 VAL A CA 1
ATOM 665 C C . VAL A 1 90 ? 15.379 28.750 -0.838 1.00 60.88 90 VAL A C 1
ATOM 667 O O . VAL A 1 90 ? 15.718 28.698 0.342 1.00 60.88 90 VAL A O 1
ATOM 670 N N . ILE A 1 91 ? 16.260 28.665 -1.832 1.00 62.72 91 ILE A N 1
ATOM 671 C CA . ILE A 1 91 ? 17.696 28.863 -1.648 1.00 62.72 91 ILE A CA 1
ATOM 672 C C . ILE A 1 91 ? 17.937 30.323 -2.003 1.00 62.72 91 ILE A C 1
ATOM 674 O O . ILE A 1 91 ? 17.735 30.691 -3.148 1.00 62.72 91 ILE A O 1
ATOM 678 N N . ASP A 1 92 ? 18.352 31.152 -1.054 1.00 65.44 92 ASP A N 1
ATOM 679 C CA . ASP A 1 92 ? 18.785 32.515 -1.359 1.00 65.44 92 ASP A CA 1
ATOM 680 C C . ASP A 1 92 ? 20.305 32.487 -1.536 1.00 65.44 92 ASP A C 1
ATOM 682 O O . ASP A 1 92 ? 21.072 32.552 -0.575 1.00 65.44 92 ASP A O 1
ATOM 686 N N . SER A 1 93 ? 20.758 32.286 -2.774 1.00 62.28 93 SER A N 1
ATOM 687 C CA . SER A 1 93 ? 22.180 32.327 -3.125 1.00 62.28 93 SER A CA 1
ATOM 688 C C . SER A 1 93 ? 22.426 33.430 -4.137 1.00 62.28 93 SER A C 1
ATOM 690 O O . SER A 1 93 ? 21.733 33.497 -5.149 1.00 62.28 93 SER A O 1
ATOM 692 N N . VAL A 1 94 ? 23.421 34.269 -3.853 1.00 65.25 94 VAL A N 1
ATOM 693 C CA . VAL A 1 94 ? 23.882 35.349 -4.725 1.00 65.25 94 VAL A CA 1
ATOM 694 C C . VAL A 1 94 ? 25.260 34.967 -5.259 1.00 65.25 94 VAL A C 1
ATOM 696 O O . VAL A 1 94 ? 26.164 34.675 -4.472 1.00 65.25 94 VAL A O 1
ATOM 699 N N . ASP A 1 95 ? 25.438 34.932 -6.581 1.00 70.00 95 ASP A N 1
ATOM 700 C CA . ASP A 1 95 ? 26.768 34.711 -7.160 1.00 70.00 95 ASP A CA 1
ATOM 701 C C . ASP A 1 95 ? 27.699 35.922 -6.949 1.00 70.00 95 ASP A C 1
ATOM 703 O O . ASP A 1 95 ? 27.295 36.987 -6.482 1.00 70.00 95 ASP A O 1
ATOM 707 N N . THR A 1 96 ? 28.977 35.801 -7.321 1.00 74.06 96 THR A N 1
ATOM 708 C CA . THR A 1 96 ? 29.953 36.904 -7.198 1.00 74.06 96 THR A CA 1
ATOM 709 C C . THR A 1 96 ? 29.601 38.149 -8.027 1.00 74.06 96 THR A C 1
ATOM 711 O O . THR A 1 96 ? 30.303 39.155 -7.931 1.00 74.06 96 THR A O 1
ATOM 714 N N . LYS A 1 97 ? 28.533 38.099 -8.835 1.00 77.62 97 LYS A N 1
ATOM 715 C CA . LYS A 1 97 ? 28.034 39.179 -9.690 1.00 77.62 97 LYS A CA 1
ATOM 716 C C . LYS A 1 97 ? 26.677 39.732 -9.240 1.00 77.62 97 LYS A C 1
ATOM 718 O O . LYS A 1 97 ? 26.175 40.640 -9.898 1.00 77.62 97 LYS A O 1
ATOM 723 N N . GLY A 1 98 ? 26.103 39.246 -8.137 1.00 70.25 98 GLY A N 1
ATOM 724 C CA . GLY A 1 98 ? 24.849 39.774 -7.598 1.00 70.25 98 GLY A CA 1
ATOM 725 C C . GLY A 1 98 ? 23.574 39.088 -8.102 1.00 70.25 98 GLY A C 1
ATOM 726 O O . GLY A 1 98 ? 22.498 39.641 -7.898 1.00 70.25 98 GLY A O 1
ATOM 727 N N . VAL A 1 99 ? 23.653 37.929 -8.767 1.00 68.19 99 VAL A N 1
ATOM 728 C CA . VAL A 1 99 ? 22.460 37.225 -9.282 1.00 68.19 99 VAL A CA 1
ATOM 729 C C . VAL A 1 99 ? 21.909 36.254 -8.239 1.00 68.19 99 VAL A C 1
ATOM 731 O O . VAL A 1 99 ? 22.634 35.365 -7.796 1.00 68.19 99 VAL A O 1
ATOM 734 N N . GLU A 1 100 ? 20.631 36.413 -7.882 1.00 66.94 100 GLU A N 1
ATOM 735 C CA . GLU A 1 100 ? 19.881 35.534 -6.973 1.00 66.94 100 GLU A CA 1
ATOM 736 C C . GLU A 1 100 ? 19.335 34.285 -7.691 1.00 66.94 100 GLU A C 1
ATOM 738 O O . GLU A 1 100 ? 18.761 34.385 -8.778 1.00 66.94 100 GLU A O 1
ATOM 743 N N . TYR A 1 101 ? 19.461 33.108 -7.071 1.00 63.97 101 TYR A N 1
ATOM 744 C CA . TYR A 1 101 ? 18.960 31.836 -7.613 1.00 63.97 101 TYR A CA 1
ATOM 745 C C . TYR A 1 101 ? 17.977 31.154 -6.661 1.00 63.97 101 TYR A C 1
ATOM 747 O O . TYR A 1 101 ? 18.423 30.555 -5.693 1.00 63.97 101 TYR A O 1
ATOM 755 N N . GLN A 1 102 ? 16.680 31.123 -6.984 1.00 63.03 102 GLN A N 1
ATOM 756 C CA . GLN A 1 102 ? 15.692 30.316 -6.249 1.00 63.03 102 GLN A CA 1
ATOM 757 C C . GLN A 1 102 ? 15.513 28.926 -6.886 1.00 63.03 102 GLN A C 1
ATOM 759 O O . GLN A 1 102 ? 15.435 28.801 -8.109 1.00 63.03 102 GLN A O 1
ATOM 764 N N . LEU A 1 103 ? 15.420 27.869 -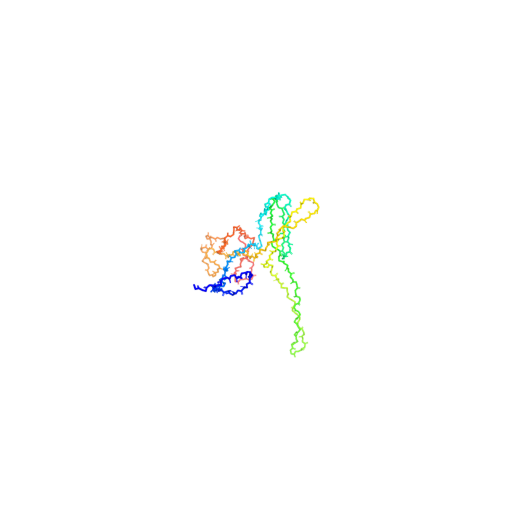6.067 1.00 65.38 103 LEU A N 1
ATOM 765 C CA . LEU A 1 103 ? 15.279 26.479 -6.525 1.00 65.38 103 LEU A CA 1
ATOM 766 C C . LEU A 1 103 ? 14.099 25.760 -5.855 1.00 65.38 103 LEU A C 1
ATOM 768 O O . LEU A 1 103 ? 14.271 25.031 -4.883 1.00 65.38 103 LEU A O 1
ATOM 772 N N . ASN A 1 104 ? 12.916 25.820 -6.454 1.00 66.31 104 ASN A N 1
ATOM 773 C CA . ASN A 1 104 ? 11.767 25.079 -5.927 1.00 66.31 104 ASN A CA 1
ATOM 774 C C . ASN A 1 104 ? 11.934 23.563 -6.171 1.00 66.31 104 ASN A C 1
ATOM 776 O O . ASN A 1 104 ? 12.123 23.125 -7.309 1.00 66.31 104 ASN A O 1
ATOM 780 N N . ARG A 1 105 ? 11.847 22.736 -5.116 1.00 66.00 105 ARG A N 1
ATOM 781 C CA . ARG A 1 105 ? 11.883 21.264 -5.213 1.00 66.00 105 ARG A CA 1
ATOM 782 C C . ARG A 1 105 ? 10.630 20.630 -4.634 1.00 66.00 105 ARG A C 1
ATOM 784 O O . ARG A 1 105 ? 10.345 20.755 -3.459 1.00 66.00 105 ARG A O 1
ATOM 791 N N . THR A 1 106 ? 9.954 19.796 -5.411 1.00 64.00 106 THR A N 1
ATOM 792 C CA . THR A 1 106 ? 8.903 18.934 -4.857 1.00 64.00 106 THR A CA 1
ATOM 793 C C . THR A 1 106 ? 9.522 17.764 -4.085 1.00 64.00 106 THR A C 1
ATOM 795 O O . THR A 1 106 ? 10.286 16.991 -4.664 1.00 64.00 106 THR A O 1
ATOM 798 N N . ILE A 1 107 ? 9.186 17.607 -2.797 1.00 65.81 107 ILE A N 1
ATOM 799 C CA . ILE A 1 107 ? 9.646 16.481 -1.970 1.00 65.81 107 ILE A CA 1
ATOM 800 C C . ILE A 1 107 ? 8.460 1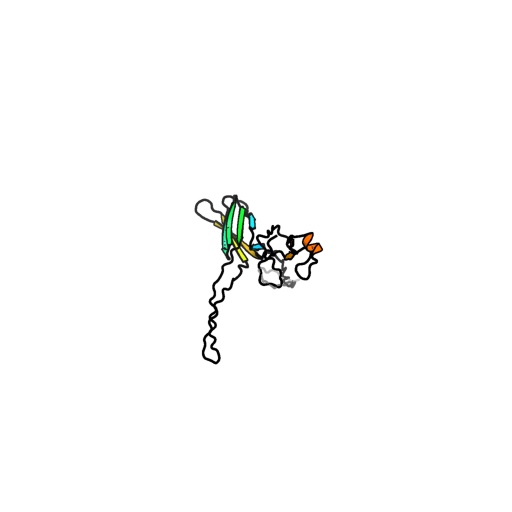5.568 -1.657 1.00 65.81 107 ILE A C 1
ATOM 802 O O . ILE A 1 107 ? 7.530 15.919 -0.937 1.00 65.81 107 ILE A O 1
ATOM 806 N N . LYS A 1 108 ? 8.503 14.337 -2.162 1.00 68.25 108 LYS A N 1
ATOM 807 C CA . LYS A 1 108 ? 7.533 13.311 -1.782 1.00 68.25 108 LYS A CA 1
ATOM 808 C C . LYS A 1 108 ? 7.920 12.752 -0.412 1.00 68.25 108 LYS A C 1
ATOM 810 O O . LYS A 1 108 ? 8.944 12.083 -0.305 1.00 68.25 108 LYS A O 1
ATOM 815 N N . ILE A 1 109 ? 7.113 13.006 0.618 1.00 67.44 109 ILE A N 1
ATOM 816 C CA . ILE A 1 109 ? 7.289 12.361 1.926 1.00 67.44 109 ILE A CA 1
ATOM 817 C C . ILE A 1 109 ? 6.508 11.043 1.879 1.00 67.44 109 ILE A C 1
ATOM 819 O O . ILE A 1 109 ? 5.276 11.073 1.819 1.00 67.44 109 ILE A O 1
ATOM 823 N N . PRO A 1 110 ? 7.189 9.885 1.839 1.00 69.31 110 PRO A N 1
ATOM 824 C CA . PRO A 1 110 ? 6.509 8.608 1.725 1.00 69.31 110 PRO A CA 1
ATOM 825 C C . PRO A 1 110 ? 5.689 8.332 2.984 1.00 69.31 110 PRO A C 1
ATOM 827 O O . PRO A 1 110 ? 6.141 8.531 4.114 1.00 69.31 110 PRO A O 1
ATOM 830 N N . ASN A 1 111 ? 4.468 7.844 2.781 1.00 81.69 111 ASN A N 1
ATOM 831 C CA . ASN A 1 111 ? 3.637 7.389 3.880 1.00 81.69 111 ASN A CA 1
ATOM 832 C C . ASN A 1 111 ? 4.160 6.023 4.362 1.00 81.69 111 ASN A C 1
ATOM 834 O O . ASN A 1 111 ? 3.877 5.009 3.730 1.00 81.69 111 ASN A O 1
ATOM 838 N N . ASN A 1 112 ? 4.979 6.005 5.421 1.00 88.06 112 ASN A N 1
ATOM 839 C CA . ASN A 1 112 ? 5.694 4.803 5.886 1.00 88.06 112 ASN A CA 1
ATOM 840 C C . ASN A 1 112 ? 4.885 3.924 6.853 1.00 88.06 112 ASN A C 1
ATOM 842 O O . ASN A 1 112 ? 5.258 2.775 7.103 1.00 88.06 112 ASN A O 1
ATOM 846 N N . ALA A 1 113 ? 3.794 4.448 7.408 1.00 90.94 113 ALA A N 1
ATOM 847 C CA . ALA A 1 113 ? 2.893 3.702 8.272 1.00 90.94 113 ALA A CA 1
ATOM 848 C C . ALA A 1 113 ? 1.461 4.224 8.139 1.00 90.94 113 ALA A C 1
ATOM 850 O O . ALA A 1 113 ? 1.244 5.417 7.950 1.00 90.94 113 ALA A O 1
ATOM 851 N N . ILE A 1 114 ? 0.491 3.326 8.259 1.00 93.00 114 ILE A N 1
ATOM 852 C CA . ILE A 1 114 ? -0.934 3.658 8.269 1.00 93.00 114 ILE A CA 1
ATOM 853 C C . ILE A 1 114 ? -1.563 3.076 9.511 1.00 93.00 114 ILE A C 1
ATOM 855 O O . ILE A 1 114 ? -1.299 1.926 9.848 1.00 93.00 114 ILE A O 1
ATOM 859 N N . THR A 1 115 ? -2.430 3.849 10.147 1.00 93.69 115 THR A N 1
ATOM 860 C CA . THR A 1 115 ? -3.241 3.364 11.258 1.00 93.69 115 THR A CA 1
ATOM 861 C C . THR A 1 115 ? -4.690 3.265 10.814 1.00 93.69 115 THR A C 1
ATOM 863 O O . THR A 1 115 ? -5.217 4.176 10.170 1.00 93.69 115 THR A O 1
ATOM 866 N N . ILE A 1 116 ? -5.298 2.124 11.125 1.00 95.50 116 ILE A N 1
ATOM 867 C CA . ILE A 1 116 ? -6.694 1.823 10.841 1.00 95.50 116 ILE A CA 1
ATOM 868 C C . ILE A 1 116 ? -7.419 1.689 12.165 1.00 95.50 116 ILE A C 1
ATOM 870 O O . ILE A 1 116 ? -7.078 0.822 12.975 1.00 95.50 116 ILE A O 1
ATOM 874 N N . ASP A 1 117 ? -8.435 2.520 12.343 1.00 96.19 117 ASP A N 1
ATOM 875 C CA . ASP A 1 117 ? -9.352 2.427 13.464 1.00 96.19 117 ASP A CA 1
ATOM 876 C C . ASP A 1 117 ? -10.577 1.623 13.037 1.00 96.19 117 ASP A C 1
ATOM 878 O O . ASP A 1 117 ? -11.124 1.789 11.943 1.00 96.19 117 ASP A O 1
ATOM 882 N N . VAL A 1 118 ? -10.988 0.714 13.911 1.00 96.06 118 VAL A N 1
ATOM 883 C CA . VAL A 1 118 ? -12.108 -0.195 13.707 1.00 96.06 118 VAL A CA 1
ATOM 884 C C . VAL A 1 118 ? -13.216 0.186 14.673 1.00 96.06 118 VAL A C 1
ATOM 886 O O . VAL A 1 118 ? -12.988 0.341 15.874 1.00 96.06 118 VAL A O 1
ATOM 889 N N . TYR A 1 119 ? -14.427 0.288 14.143 1.00 95.12 119 TYR A N 1
ATOM 890 C CA . TYR A 1 119 ? -15.633 0.660 14.862 1.00 95.12 119 TYR A CA 1
ATOM 891 C C . TYR A 1 119 ? -16.730 -0.383 14.643 1.00 95.12 119 TYR A C 1
ATOM 893 O O . TYR A 1 119 ? -16.798 -1.032 13.598 1.00 95.12 119 TYR A O 1
ATOM 901 N N . SER A 1 120 ? -17.627 -0.495 15.617 1.00 94.56 120 SER A N 1
ATOM 902 C CA . SER A 1 120 ? -18.957 -1.071 15.435 1.00 94.56 120 SER A CA 1
ATOM 903 C C . SER A 1 120 ? -19.940 0.060 15.189 1.00 94.56 120 SER A C 1
ATOM 905 O O . SER A 1 120 ? -19.946 1.037 15.937 1.00 94.56 120 SER A O 1
ATOM 907 N N . GLN A 1 121 ? -20.788 -0.065 14.176 1.00 91.69 121 GLN A N 1
ATOM 908 C CA . GLN A 1 121 ? -21.875 0.871 13.931 1.00 91.69 121 GLN A CA 1
ATOM 909 C C . GLN A 1 121 ? -23.203 0.128 13.834 1.00 91.69 121 GLN A C 1
ATOM 911 O O . GLN A 1 121 ? -23.493 -0.530 12.835 1.00 91.69 121 GLN A O 1
ATOM 916 N N . LEU A 1 122 ? -24.037 0.305 14.858 1.00 87.12 122 LEU A N 1
ATOM 917 C CA . LEU A 1 122 ? -25.433 -0.117 14.862 1.00 87.12 122 LEU A CA 1
ATOM 918 C C . LEU A 1 122 ? -26.306 1.145 14.787 1.00 87.12 122 LEU A C 1
ATOM 920 O O . LEU A 1 122 ? -26.461 1.875 15.762 1.00 87.12 122 LEU A O 1
ATOM 924 N N . GLY A 1 123 ? -26.834 1.457 13.601 1.00 86.81 123 GLY A N 1
ATOM 925 C CA . GLY A 1 123 ? -27.568 2.705 13.367 1.00 86.81 123 GLY A CA 1
ATOM 926 C C . GLY A 1 123 ? -26.647 3.896 13.067 1.00 86.81 123 GLY A C 1
ATOM 927 O O . GLY A 1 123 ? -25.852 3.837 12.130 1.00 86.81 123 GLY A O 1
ATOM 928 N N . LYS A 1 124 ? -26.797 5.010 13.800 1.00 86.56 124 LYS A N 1
ATOM 929 C CA . LYS A 1 124 ? -26.057 6.267 13.544 1.00 86.56 124 LYS A CA 1
ATOM 930 C C . LYS A 1 124 ? -24.791 6.434 14.385 1.00 86.56 124 LYS A C 1
ATOM 932 O O . LYS A 1 124 ? -23.927 7.219 14.007 1.00 86.56 124 LYS A O 1
ATOM 937 N N . GLU A 1 125 ? -24.691 5.736 15.510 1.00 90.94 125 GLU A N 1
ATOM 938 C CA . GLU A 1 125 ? -23.568 5.880 16.434 1.00 90.94 125 GLU A CA 1
ATOM 939 C C . GLU A 1 125 ? -22.480 4.851 16.137 1.00 90.94 125 GLU A C 1
ATOM 941 O O . GLU A 1 125 ? -22.765 3.682 15.871 1.00 90.94 125 GLU A O 1
ATOM 946 N N . LYS A 1 126 ? -21.227 5.308 16.190 1.00 93.25 126 LYS A N 1
ATOM 947 C CA . LYS A 1 126 ? -20.039 4.466 16.061 1.00 93.25 126 LYS A CA 1
ATOM 948 C C . LYS A 1 126 ? -19.419 4.265 17.435 1.00 93.25 126 LYS A C 1
ATOM 950 O O . LYS A 1 126 ? -19.160 5.232 18.147 1.00 93.25 126 LYS A O 1
ATOM 955 N N . VAL A 1 127 ? -19.130 3.016 17.769 1.00 94.69 127 VAL A N 1
ATOM 956 C CA . VAL A 1 127 ? -18.392 2.627 18.970 1.00 94.69 127 VAL A CA 1
ATOM 957 C C . VAL A 1 127 ? -17.013 2.158 18.538 1.00 94.69 127 VAL A C 1
ATOM 959 O O . VAL A 1 127 ? -16.899 1.227 17.744 1.00 94.69 127 VAL A O 1
ATOM 962 N N . PHE A 1 128 ? -15.965 2.811 19.037 1.00 95.75 128 PHE A N 1
ATOM 963 C CA . PHE A 1 128 ? -14.584 2.414 18.771 1.00 95.75 128 PHE A CA 1
ATOM 964 C C . PHE A 1 128 ? -14.285 1.038 19.375 1.00 95.75 128 PHE A C 1
ATOM 966 O O . PHE A 1 128 ? -14.675 0.756 20.507 1.00 95.75 128 PHE A O 1
ATOM 973 N N . LEU A 1 129 ? -13.584 0.195 18.619 1.00 94.06 129 LEU A N 1
ATOM 974 C CA . LEU A 1 129 ? -13.237 -1.169 19.015 1.00 94.06 129 LEU A CA 1
ATOM 975 C C . LEU A 1 129 ? -11.726 -1.353 19.144 1.00 94.06 129 LEU A C 1
ATOM 977 O O . LEU A 1 129 ? -11.255 -1.898 20.139 1.00 94.06 129 LEU A O 1
ATOM 981 N N . SER A 1 130 ? -10.965 -0.948 18.125 1.00 93.19 130 SER A N 1
ATOM 982 C CA . SER A 1 130 ? -9.522 -1.192 18.070 1.00 93.19 130 SER A CA 1
ATOM 983 C C . SER A 1 130 ? -8.818 -0.251 17.100 1.00 93.19 130 SER A C 1
ATOM 985 O O . SER A 1 130 ? -9.441 0.293 16.194 1.00 93.19 130 SER A O 1
ATOM 987 N N . SER A 1 131 ? -7.506 -0.105 17.271 1.00 93.44 131 SER A N 1
ATOM 988 C CA . SER A 1 131 ? -6.625 0.615 16.356 1.00 93.44 131 SER A CA 1
ATOM 989 C C . SER A 1 131 ? -5.425 -0.262 16.016 1.00 93.44 131 SER A C 1
ATOM 991 O O . SER A 1 131 ? -4.798 -0.844 16.903 1.00 93.44 131 SER A O 1
ATOM 993 N N . THR A 1 132 ? -5.120 -0.395 14.726 1.00 91.88 132 THR A N 1
ATOM 994 C CA . THR A 1 132 ? -4.021 -1.231 14.229 1.00 91.88 132 THR A CA 1
ATOM 995 C C . THR A 1 132 ? -3.127 -0.441 13.283 1.00 91.88 132 THR A C 1
ATOM 997 O O . THR A 1 132 ? -3.599 0.124 12.299 1.00 91.88 132 THR A O 1
ATOM 1000 N N . SER A 1 133 ? -1.820 -0.438 13.560 1.00 92.25 133 SER A N 1
ATOM 1001 C CA . SER A 1 133 ? -0.808 0.185 12.700 1.00 92.25 133 SER A CA 1
ATOM 1002 C C . SER A 1 133 ? -0.140 -0.826 11.773 1.00 92.25 133 SER A C 1
ATOM 1004 O O . SER A 1 133 ? 0.392 -1.847 12.212 1.00 92.25 133 SER A O 1
ATOM 1006 N N . PHE A 1 134 ? -0.102 -0.477 10.494 1.00 93.06 134 PHE A N 1
ATOM 1007 C CA . PHE A 1 134 ? 0.537 -1.206 9.412 1.00 93.06 134 PHE A CA 1
ATOM 1008 C C . PHE A 1 134 ? 1.786 -0.461 8.956 1.00 93.06 134 PHE A C 1
ATOM 1010 O O . PHE A 1 134 ? 1.764 0.757 8.774 1.00 93.06 134 PHE A O 1
ATOM 1017 N N . LYS A 1 135 ? 2.877 -1.193 8.728 1.00 92.19 135 LYS A N 1
ATOM 1018 C CA . LYS A 1 135 ? 4.046 -0.663 8.025 1.00 92.19 135 LYS A CA 1
ATOM 1019 C C . LYS A 1 135 ? 3.782 -0.682 6.528 1.00 92.19 135 LYS A C 1
ATOM 1021 O O . LYS A 1 135 ? 3.224 -1.645 6.010 1.00 92.19 135 LYS A O 1
ATOM 1026 N N . ILE A 1 136 ? 4.233 0.354 5.837 1.00 91.44 136 ILE A N 1
ATOM 1027 C CA . ILE A 1 136 ? 4.140 0.421 4.383 1.00 91.44 136 ILE A CA 1
ATOM 1028 C C . ILE A 1 136 ? 5.465 -0.016 3.773 1.00 91.44 136 ILE A C 1
ATOM 1030 O O . ILE A 1 136 ? 6.528 0.458 4.177 1.00 91.44 136 ILE A O 1
ATOM 1034 N N . LYS A 1 137 ? 5.393 -0.917 2.795 1.00 88.44 137 LYS A N 1
ATOM 1035 C CA . LYS A 1 137 ? 6.513 -1.275 1.925 1.00 88.44 137 LYS A CA 1
ATOM 1036 C C . LYS A 1 137 ? 6.171 -0.959 0.480 1.00 88.44 137 LYS A C 1
ATOM 1038 O O . LYS A 1 137 ? 5.011 -1.004 0.086 1.00 88.44 137 LYS A O 1
ATOM 1043 N N . ASP A 1 138 ? 7.187 -0.651 -0.306 1.00 87.44 138 ASP A N 1
ATOM 1044 C CA . ASP A 1 138 ? 7.044 -0.562 -1.753 1.00 87.44 138 ASP A CA 1
ATOM 1045 C C . ASP A 1 138 ? 7.013 -1.962 -2.372 1.00 87.44 138 ASP A C 1
ATOM 1047 O O . ASP A 1 138 ? 7.645 -2.889 -1.858 1.00 87.44 138 ASP A O 1
ATOM 1051 N N . ILE A 1 139 ? 6.265 -2.116 -3.467 1.00 87.19 139 ILE A N 1
ATOM 1052 C CA . ILE A 1 139 ? 6.435 -3.278 -4.341 1.00 87.19 139 ILE A CA 1
ATOM 1053 C C . ILE A 1 139 ? 7.824 -3.250 -4.984 1.00 87.19 139 ILE A C 1
ATOM 1055 O O . ILE A 1 139 ? 8.388 -2.181 -5.237 1.00 87.19 139 ILE A O 1
ATOM 1059 N N . VAL A 1 140 ? 8.371 -4.430 -5.262 1.00 87.69 140 VAL A N 1
ATOM 1060 C CA . VAL A 1 140 ? 9.654 -4.545 -5.959 1.00 87.69 140 VAL A CA 1
ATOM 1061 C C . VAL A 1 140 ? 9.404 -4.397 -7.453 1.00 87.69 140 VAL A C 1
ATOM 1063 O O . VAL A 1 140 ? 8.774 -5.262 -8.058 1.00 87.69 140 VAL A O 1
ATOM 1066 N N . TYR A 1 141 ? 9.888 -3.305 -8.045 1.00 86.44 141 TYR A N 1
ATOM 1067 C CA . TYR A 1 141 ? 9.813 -3.107 -9.491 1.00 86.44 141 TYR A CA 1
ATOM 1068 C C . TYR A 1 141 ? 10.618 -4.185 -10.234 1.00 86.44 141 TYR A C 1
ATOM 1070 O O . TYR A 1 141 ? 11.713 -4.535 -9.790 1.00 86.44 141 TYR A O 1
ATOM 1078 N N . PRO A 1 142 ? 10.105 -4.706 -11.361 1.00 88.56 142 PRO A N 1
ATOM 1079 C CA . PRO A 1 142 ? 10.797 -5.726 -12.126 1.00 88.56 142 PRO A CA 1
ATOM 1080 C C . PRO A 1 142 ? 12.015 -5.145 -12.842 1.00 88.56 142 PRO A C 1
ATOM 1082 O O . PRO A 1 142 ? 11.988 -4.023 -13.353 1.00 88.56 142 PRO A O 1
ATOM 1085 N N . ASN A 1 143 ? 13.042 -5.970 -12.982 1.00 88.75 143 ASN A N 1
ATOM 1086 C CA . ASN A 1 143 ? 14.148 -5.732 -13.890 1.00 88.75 143 ASN A CA 1
ATOM 1087 C C . ASN A 1 143 ? 13.728 -6.130 -15.308 1.00 88.75 143 ASN A C 1
ATOM 1089 O O . ASN A 1 143 ? 13.316 -7.267 -15.560 1.00 88.75 143 ASN A O 1
ATOM 1093 N N . ALA A 1 144 ? 13.842 -5.189 -16.243 1.00 88.81 144 ALA A N 1
ATOM 1094 C CA . ALA A 1 144 ? 13.631 -5.457 -17.655 1.00 88.81 144 ALA A CA 1
ATOM 1095 C C . ALA A 1 144 ? 14.889 -6.098 -18.248 1.00 88.81 144 ALA A C 1
ATOM 1097 O O . ALA A 1 144 ? 15.972 -5.518 -18.206 1.00 88.81 144 ALA A O 1
ATOM 1098 N N . LYS A 1 145 ? 14.735 -7.290 -18.820 1.00 86.44 145 LYS A N 1
ATOM 1099 C CA . LYS A 1 145 ? 15.809 -8.036 -19.471 1.00 86.44 145 LYS A CA 1
ATOM 1100 C C . LYS A 1 145 ? 15.459 -8.294 -20.922 1.00 86.44 145 LYS A C 1
ATOM 1102 O O . LYS A 1 145 ? 14.332 -8.650 -21.265 1.00 86.44 145 LYS A O 1
ATOM 1107 N N . VAL A 1 146 ? 16.461 -8.173 -21.776 1.00 84.06 146 VAL A N 1
ATOM 1108 C CA . VAL A 1 146 ? 16.408 -8.694 -23.135 1.00 84.06 146 VAL A CA 1
ATOM 1109 C C . VAL A 1 146 ? 17.180 -10.007 -23.094 1.00 84.06 146 VAL A C 1
ATOM 1111 O O . VAL A 1 146 ? 18.389 -10.036 -22.865 1.00 84.06 146 VAL A O 1
ATOM 1114 N N . ILE A 1 147 ? 16.467 -11.124 -23.260 1.00 80.50 147 ILE A N 1
ATOM 1115 C CA . ILE A 1 147 ? 17.015 -12.484 -23.119 1.00 80.50 147 ILE A CA 1
ATOM 1116 C C . ILE A 1 147 ? 17.408 -12.807 -21.666 1.00 80.50 147 ILE A C 1
ATOM 1118 O O . ILE A 1 147 ? 16.549 -13.182 -20.873 1.00 80.50 147 ILE A O 1
ATOM 1122 N N . LYS A 1 148 ? 18.698 -12.701 -21.324 1.00 73.69 148 LYS A N 1
ATOM 1123 C CA . LYS A 1 148 ? 19.268 -12.941 -19.985 1.00 73.69 148 LYS A CA 1
ATOM 1124 C C . LYS A 1 148 ? 19.988 -11.713 -19.432 1.00 73.69 148 LYS A C 1
ATOM 1126 O O . LYS A 1 148 ? 20.453 -11.755 -18.298 1.00 73.69 148 LYS A O 1
ATOM 1131 N N . SER A 1 149 ? 20.088 -10.655 -20.231 1.00 75.81 149 SER A N 1
ATOM 1132 C CA . SER A 1 149 ? 20.881 -9.479 -19.913 1.00 75.81 149 SER A CA 1
ATOM 1133 C C . SER A 1 149 ? 19.968 -8.285 -19.672 1.00 75.81 149 SER A C 1
ATOM 1135 O O . SER A 1 149 ? 19.032 -8.035 -20.431 1.00 75.81 149 SER A O 1
ATOM 1137 N N . ASP A 1 150 ? 20.260 -7.545 -18.615 1.00 73.50 150 ASP A N 1
ATOM 1138 C CA . ASP A 1 150 ? 19.709 -6.228 -18.282 1.00 73.50 150 ASP A CA 1
ATOM 1139 C C . ASP A 1 150 ? 20.548 -5.078 -18.885 1.00 73.50 150 ASP A C 1
ATOM 1141 O O . ASP A 1 150 ? 20.233 -3.903 -18.703 1.00 73.50 150 ASP A O 1
ATOM 1145 N N . GLY A 1 151 ? 21.592 -5.404 -19.659 1.00 75.31 151 GLY A N 1
ATOM 1146 C CA . GLY A 1 151 ? 22.417 -4.448 -20.394 1.00 75.31 151 GLY A CA 1
ATOM 1147 C C . GLY A 1 151 ? 23.563 -5.097 -21.181 1.00 75.31 151 GLY A C 1
ATOM 1148 O O . GLY A 1 151 ? 23.683 -6.319 -21.262 1.00 75.31 151 GLY A O 1
ATOM 1149 N N . GLY A 1 152 ? 24.429 -4.263 -21.761 1.00 81.25 152 GLY A N 1
ATOM 1150 C CA . GLY A 1 152 ? 25.635 -4.703 -22.470 1.00 81.25 152 GLY A CA 1
ATOM 1151 C C . GLY A 1 152 ? 25.421 -5.093 -23.937 1.00 81.25 152 GLY A C 1
ATOM 1152 O O . GLY A 1 152 ? 24.416 -4.752 -24.560 1.00 81.25 152 GLY A O 1
ATOM 1153 N N . LEU A 1 153 ? 26.422 -5.768 -24.511 1.00 80.12 153 LEU A N 1
ATOM 1154 C CA . LEU A 1 153 ? 26.370 -6.258 -25.889 1.00 80.12 153 LEU A CA 1
ATOM 1155 C C . LEU A 1 153 ? 25.517 -7.527 -25.955 1.00 80.12 153 LEU A C 1
ATOM 1157 O O . LEU A 1 153 ? 25.759 -8.481 -25.219 1.00 80.12 153 LEU A O 1
ATOM 1161 N N . ILE A 1 154 ? 24.545 -7.539 -26.864 1.00 82.94 154 ILE A N 1
ATOM 1162 C CA . ILE A 1 154 ? 23.684 -8.692 -27.135 1.00 82.94 154 ILE A CA 1
ATOM 1163 C C . ILE A 1 154 ? 23.893 -9.104 -28.587 1.00 82.94 154 ILE A C 1
ATOM 1165 O O . ILE A 1 154 ? 23.800 -8.277 -29.498 1.00 82.94 154 ILE A O 1
ATOM 1169 N N . ASP A 1 155 ? 24.156 -10.390 -28.810 1.00 85.38 155 ASP A N 1
ATOM 1170 C CA . ASP 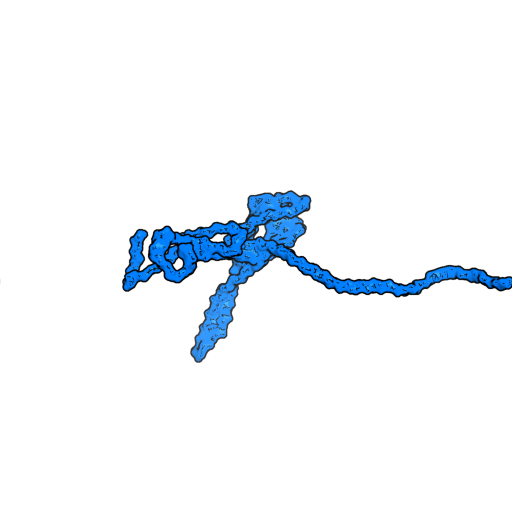A 1 155 ? 24.324 -10.920 -30.155 1.00 85.38 155 ASP A CA 1
ATOM 1171 C C . ASP A 1 155 ? 23.024 -10.821 -30.956 1.00 85.38 155 ASP A C 1
ATOM 1173 O O . ASP A 1 155 ? 21.948 -11.244 -30.522 1.00 85.38 155 ASP A O 1
ATOM 1177 N N . LYS A 1 156 ? 23.139 -10.335 -32.198 1.00 85.00 156 LYS A N 1
ATOM 1178 C CA . LYS A 1 156 ? 21.998 -10.183 -33.115 1.00 85.00 156 LYS A CA 1
ATOM 1179 C C . LYS A 1 156 ? 21.201 -11.482 -33.260 1.00 85.00 156 LYS A C 1
ATOM 1181 O O . LYS A 1 156 ? 19.977 -11.451 -33.325 1.00 85.00 156 LYS A O 1
ATOM 1186 N N . LYS A 1 157 ? 21.886 -12.628 -33.313 1.00 87.38 157 LYS A N 1
ATOM 1187 C CA . LYS A 1 157 ? 21.255 -13.949 -33.442 1.00 87.38 157 LYS A CA 1
ATOM 1188 C C . LYS A 1 157 ? 20.326 -14.258 -32.270 1.00 87.38 157 LYS A C 1
ATOM 1190 O O . LYS A 1 157 ? 19.267 -14.843 -32.482 1.00 87.38 157 LYS A O 1
ATOM 1195 N N . ASP A 1 158 ? 20.724 -13.892 -31.061 1.00 84.06 158 ASP A N 1
ATOM 1196 C CA . ASP A 1 158 ? 19.965 -14.218 -29.860 1.00 84.06 158 ASP A CA 1
ATOM 1197 C C . ASP A 1 158 ? 18.780 -13.265 -29.695 1.00 84.06 158 ASP A C 1
ATOM 1199 O O . ASP A 1 158 ? 17.685 -13.713 -29.345 1.00 84.06 158 ASP A O 1
ATOM 1203 N N . LEU A 1 159 ? 18.957 -11.991 -30.065 1.00 84.56 159 LEU A N 1
ATOM 1204 C CA . LEU A 1 159 ? 17.872 -11.009 -30.109 1.00 84.56 159 LEU A CA 1
ATOM 1205 C C . LEU A 1 159 ? 16.784 -11.412 -31.112 1.00 84.56 159 LEU A C 1
ATOM 1207 O O . LEU A 1 159 ? 15.600 -11.346 -30.803 1.00 84.56 159 LEU A O 1
ATOM 1211 N N . LEU A 1 160 ? 17.181 -11.897 -32.293 1.00 86.12 160 LEU A N 1
ATOM 1212 C CA . LEU A 1 160 ? 16.238 -12.381 -33.307 1.00 86.12 160 LEU A CA 1
ATOM 1213 C C . LEU A 1 160 ? 15.473 -13.637 -32.864 1.00 86.12 160 LEU A C 1
ATOM 1215 O O . LEU A 1 160 ? 14.362 -13.863 -33.332 1.00 86.12 160 LEU A O 1
ATOM 1219 N N . LYS A 1 161 ? 16.046 -14.457 -31.975 1.00 86.81 161 LYS A N 1
ATOM 1220 C CA . LYS A 1 161 ? 15.365 -15.637 -31.419 1.00 86.81 161 LYS A CA 1
ATOM 1221 C C . LYS A 1 161 ? 14.372 -15.289 -30.315 1.00 86.81 161 LYS A C 1
ATOM 1223 O O . LYS A 1 161 ? 13.379 -15.992 -30.170 1.00 86.81 161 LYS A O 1
ATOM 1228 N N . ASN A 1 162 ? 14.648 -14.248 -29.533 1.00 83.44 162 ASN A N 1
ATOM 1229 C CA . ASN A 1 162 ? 13.803 -13.814 -28.421 1.00 83.44 162 ASN A CA 1
ATOM 1230 C C . ASN A 1 162 ? 13.550 -12.301 -28.531 1.00 83.44 162 ASN A C 1
ATOM 1232 O O . ASN A 1 162 ? 14.108 -11.529 -27.748 1.00 83.44 162 ASN A O 1
ATOM 1236 N N . PRO A 1 163 ? 12.734 -11.856 -29.505 1.00 80.00 163 PRO A N 1
ATOM 1237 C CA . PRO A 1 163 ? 12.504 -10.439 -29.781 1.00 80.00 163 PRO A CA 1
ATOM 1238 C C . PRO A 1 163 ? 11.495 -9.820 -28.798 1.00 80.00 163 PRO A C 1
ATOM 1240 O O . PRO A 1 163 ? 10.621 -9.052 -29.190 1.00 80.00 163 PRO A O 1
ATOM 1243 N N . TYR A 1 164 ? 11.568 -10.191 -27.521 1.00 81.56 164 TYR A N 1
ATOM 1244 C CA . TYR A 1 164 ? 10.682 -9.705 -26.471 1.00 81.56 164 TYR A CA 1
ATOM 1245 C C . TYR A 1 164 ? 11.487 -9.305 -25.236 1.00 81.56 164 TYR A C 1
ATOM 1247 O O . TYR A 1 164 ? 12.514 -9.901 -24.904 1.00 81.56 164 TYR A O 1
ATOM 1255 N N . ILE A 1 165 ? 10.994 -8.281 -24.546 1.00 87.50 165 ILE A N 1
ATOM 1256 C CA . ILE A 1 165 ? 11.507 -7.870 -23.243 1.00 87.50 165 ILE A CA 1
ATOM 1257 C C . ILE A 1 165 ? 10.819 -8.745 -22.197 1.00 87.50 165 ILE A C 1
ATOM 1259 O O . ILE A 1 165 ? 9.594 -8.857 -22.177 1.00 87.50 165 ILE A O 1
ATOM 1263 N N . LYS A 1 166 ? 11.611 -9.373 -21.334 1.00 86.38 166 LYS A N 1
ATOM 1264 C CA . LYS A 1 166 ? 11.128 -10.142 -20.191 1.00 86.38 166 LYS A CA 1
ATOM 1265 C C . LYS A 1 166 ? 11.262 -9.297 -18.929 1.00 86.38 166 LYS A C 1
ATOM 1267 O O . LYS A 1 166 ? 12.276 -8.634 -18.734 1.00 86.38 166 LYS A O 1
ATOM 1272 N N . LEU A 1 167 ? 10.252 -9.341 -18.069 1.00 88.94 167 LEU A N 1
ATOM 1273 C CA . LEU A 1 167 ? 10.302 -8.750 -16.735 1.00 88.94 167 LEU A CA 1
ATOM 1274 C C . LEU A 1 167 ? 10.636 -9.846 -15.720 1.00 88.94 167 LEU A C 1
ATOM 1276 O O . LEU A 1 167 ? 9.998 -10.898 -15.717 1.00 88.94 167 LEU A O 1
ATOM 1280 N N . GLU A 1 168 ? 11.643 -9.615 -14.882 1.00 86.31 168 GLU A N 1
ATOM 1281 C CA . GLU A 1 168 ? 12.018 -10.510 -13.783 1.00 86.31 168 GLU A CA 1
ATOM 1282 C C . GLU A 1 168 ? 12.042 -9.740 -12.465 1.00 86.31 168 GLU A C 1
ATOM 1284 O O . GLU A 1 168 ? 12.559 -8.629 -12.399 1.00 86.31 168 GLU A O 1
ATOM 1289 N N . VAL A 1 169 ? 11.483 -10.333 -11.413 1.00 86.56 169 VAL A N 1
ATOM 1290 C CA . VAL A 1 169 ? 11.460 -9.762 -10.063 1.00 86.56 169 VAL A CA 1
ATOM 1291 C C . VAL A 1 169 ? 12.210 -10.726 -9.161 1.00 86.56 169 VAL A C 1
ATOM 1293 O O . VAL A 1 169 ? 11.903 -11.917 -9.146 1.00 86.56 169 VAL A O 1
ATOM 1296 N N . GLU A 1 170 ? 13.200 -10.219 -8.439 1.00 82.75 170 GLU A N 1
ATOM 1297 C CA . GLU A 1 170 ? 13.989 -11.007 -7.494 1.00 82.75 170 GLU A CA 1
ATOM 1298 C C . GLU A 1 170 ? 13.437 -10.806 -6.077 1.00 82.75 170 GLU A C 1
ATOM 1300 O O . GLU A 1 170 ? 13.062 -9.693 -5.707 1.00 82.75 170 GLU A O 1
ATOM 1305 N N . ASP A 1 171 ? 13.357 -11.898 -5.310 1.00 79.50 171 ASP A N 1
ATOM 1306 C CA . ASP A 1 171 ? 12.994 -11.918 -3.886 1.00 79.50 171 ASP A CA 1
ATOM 1307 C C . ASP A 1 171 ? 11.693 -11.171 -3.527 1.00 79.50 171 ASP A C 1
ATOM 1309 O O . ASP A 1 171 ? 11.633 -10.396 -2.566 1.00 79.50 171 ASP A O 1
ATOM 1313 N N . PHE A 1 172 ? 10.623 -11.407 -4.298 1.00 81.12 172 PHE A N 1
ATOM 1314 C CA . PHE A 1 172 ? 9.311 -10.806 -4.048 1.00 81.12 172 PHE A CA 1
ATOM 1315 C C . PHE A 1 172 ? 8.208 -11.852 -3.867 1.00 81.12 172 PHE A C 1
ATOM 1317 O O . PHE A 1 172 ? 7.710 -12.435 -4.825 1.00 81.12 172 PHE A O 1
ATOM 1324 N N . ASP A 1 173 ? 7.790 -12.040 -2.615 1.00 71.25 173 ASP A N 1
ATOM 1325 C CA . ASP A 1 173 ? 6.801 -13.051 -2.209 1.00 71.25 173 ASP A CA 1
ATOM 1326 C C . ASP A 1 173 ? 5.339 -12.661 -2.500 1.00 71.25 173 ASP A C 1
ATOM 1328 O O . ASP A 1 173 ? 4.412 -13.379 -2.119 1.00 71.25 173 ASP A O 1
ATOM 1332 N N . PHE A 1 174 ? 5.097 -11.507 -3.129 1.00 76.31 174 PHE A N 1
ATOM 1333 C CA . PHE A 1 174 ? 3.748 -11.007 -3.377 1.00 76.31 174 PHE A CA 1
ATOM 1334 C C . PHE A 1 174 ? 3.359 -11.212 -4.854 1.00 76.31 174 PHE A C 1
ATOM 1336 O O . PHE A 1 174 ? 4.082 -10.751 -5.741 1.00 76.31 174 PHE A O 1
ATOM 1343 N N . PRO A 1 175 ? 2.236 -11.898 -5.145 1.00 72.75 175 PRO A N 1
ATOM 1344 C CA . PRO A 1 175 ? 1.851 -12.249 -6.507 1.00 72.75 175 PRO A CA 1
ATOM 1345 C C . PRO A 1 175 ? 1.317 -11.016 -7.239 1.00 72.75 175 PRO A C 1
ATOM 1347 O O . PRO A 1 175 ? 0.154 -10.641 -7.102 1.00 72.75 175 PRO A O 1
ATOM 1350 N N . VAL A 1 176 ? 2.183 -10.372 -8.013 1.00 81.56 176 VAL A N 1
ATOM 1351 C CA . VAL A 1 176 ? 1.841 -9.226 -8.862 1.00 81.56 176 VAL A CA 1
ATOM 1352 C C . VAL A 1 176 ? 2.195 -9.530 -10.301 1.00 81.56 176 VAL A C 1
ATOM 1354 O O . VAL A 1 176 ? 3.220 -10.145 -10.594 1.00 81.56 176 VAL A O 1
ATOM 1357 N N . GLU A 1 177 ? 1.346 -9.065 -11.204 1.00 83.69 177 GLU A N 1
ATOM 1358 C CA . GLU A 1 177 ? 1.583 -9.164 -12.635 1.00 83.69 177 GLU A CA 1
ATOM 1359 C C . GLU A 1 177 ? 2.091 -7.824 -13.159 1.00 83.69 177 GLU A C 1
ATOM 1361 O O . GLU A 1 177 ? 1.462 -6.779 -12.975 1.00 83.69 177 GLU A O 1
ATOM 1366 N N . TYR A 1 178 ? 3.241 -7.860 -13.827 1.00 86.31 178 TYR A N 1
ATOM 1367 C CA . TYR A 1 178 ? 3.821 -6.697 -14.482 1.00 86.31 178 TYR A CA 1
ATOM 1368 C C . TYR A 1 178 ? 3.629 -6.797 -15.991 1.00 86.31 178 TYR A C 1
ATOM 1370 O O . TYR A 1 178 ? 4.046 -7.771 -16.615 1.00 86.31 178 TYR A O 1
ATOM 1378 N N . ASN A 1 179 ? 3.045 -5.753 -16.579 1.00 87.06 179 ASN A N 1
ATOM 1379 C CA . ASN A 1 179 ? 2.815 -5.653 -18.015 1.00 87.06 179 ASN A CA 1
ATOM 1380 C C . ASN A 1 179 ? 3.662 -4.529 -18.619 1.00 87.06 179 ASN A C 1
ATOM 1382 O O . ASN A 1 179 ? 3.732 -3.425 -18.074 1.00 87.06 179 ASN A O 1
ATOM 1386 N N . ILE A 1 180 ? 4.300 -4.806 -19.758 1.00 88.00 180 ILE A N 1
ATOM 1387 C CA . ILE A 1 180 ? 5.038 -3.798 -20.525 1.00 88.00 180 ILE A CA 1
ATOM 1388 C C . ILE A 1 180 ? 4.046 -3.063 -21.422 1.00 88.00 180 ILE A C 1
ATOM 1390 O O . ILE A 1 180 ? 3.508 -3.646 -22.358 1.00 88.00 180 ILE A O 1
ATOM 1394 N N . ASN A 1 181 ? 3.835 -1.774 -21.156 1.00 89.00 181 ASN A N 1
ATOM 1395 C CA . ASN A 1 181 ? 2.926 -0.952 -21.958 1.00 89.00 181 ASN A CA 1
ATOM 1396 C C . ASN A 1 181 ? 3.603 -0.391 -23.215 1.00 89.00 181 ASN A C 1
ATOM 1398 O O . ASN A 1 181 ? 3.001 -0.358 -24.283 1.00 89.00 181 ASN A O 1
ATOM 1402 N N . TYR A 1 182 ? 4.848 0.069 -23.090 1.00 88.00 182 TYR A N 1
ATOM 1403 C CA . TYR A 1 182 ? 5.653 0.569 -24.201 1.00 88.00 182 TYR A CA 1
ATOM 1404 C C . TYR A 1 182 ? 7.141 0.436 -23.876 1.00 88.00 182 TYR A C 1
ATOM 1406 O O . TYR A 1 182 ? 7.534 0.350 -22.712 1.00 88.00 182 TYR A O 1
ATOM 1414 N N . PHE A 1 183 ? 7.971 0.441 -24.913 1.00 85.06 183 PHE A N 1
ATOM 1415 C CA . PHE A 1 183 ? 9.421 0.538 -24.804 1.00 85.06 183 PHE A CA 1
ATOM 1416 C C . PHE A 1 183 ? 9.957 1.367 -25.970 1.00 85.06 183 PHE A C 1
ATOM 1418 O O . PHE A 1 183 ? 9.317 1.463 -27.017 1.00 85.06 183 PHE A O 1
ATOM 1425 N N . HIS A 1 184 ? 11.135 1.962 -25.795 1.00 82.75 184 HIS A N 1
ATOM 1426 C CA . HIS A 1 184 ? 11.850 2.637 -26.874 1.00 82.75 184 HIS A CA 1
ATOM 1427 C C . HIS A 1 184 ? 13.044 1.790 -27.296 1.00 82.75 184 HIS A C 1
ATOM 1429 O O . HIS A 1 184 ? 13.829 1.352 -26.457 1.00 82.75 184 HIS A O 1
ATOM 1435 N N . MET A 1 185 ? 13.195 1.593 -28.602 1.00 79.75 185 MET A N 1
ATOM 1436 C CA . MET A 1 185 ? 14.384 0.991 -29.189 1.00 79.75 185 MET A CA 1
ATOM 1437 C C . MET A 1 185 ? 15.057 2.026 -30.079 1.00 79.75 185 MET A C 1
ATOM 1439 O O . MET A 1 185 ? 14.476 2.489 -31.057 1.00 79.75 185 MET A O 1
ATOM 1443 N N . THR A 1 186 ? 16.293 2.372 -29.738 1.00 76.25 186 THR A N 1
ATOM 1444 C CA . THR A 1 186 ? 17.111 3.292 -30.526 1.00 76.25 186 THR A CA 1
ATOM 1445 C C . THR A 1 186 ? 18.191 2.497 -31.230 1.00 76.25 186 THR A C 1
ATOM 1447 O O . THR A 1 186 ? 18.856 1.658 -30.625 1.00 76.25 186 THR A O 1
ATOM 1450 N N . PHE A 1 187 ? 18.411 2.789 -32.501 1.00 73.56 187 PHE A N 1
ATOM 1451 C CA . PHE A 1 187 ? 19.533 2.255 -33.251 1.00 73.56 187 PHE A CA 1
ATOM 1452 C C . PHE A 1 187 ? 20.198 3.380 -34.033 1.00 73.56 187 PHE A C 1
ATOM 1454 O O . PHE A 1 187 ? 19.554 4.336 -34.460 1.00 73.56 187 PHE A O 1
ATOM 1461 N N . ASN A 1 188 ? 21.511 3.276 -34.195 1.00 70.94 188 ASN A N 1
ATOM 1462 C CA . ASN A 1 188 ? 22.284 4.260 -34.933 1.00 70.94 188 ASN A CA 1
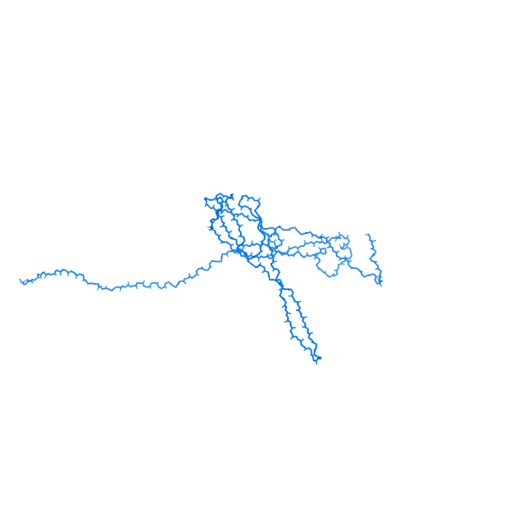ATOM 1463 C C . ASN A 1 188 ? 22.397 3.810 -36.393 1.00 70.94 188 ASN A C 1
ATOM 1465 O O . ASN A 1 188 ? 22.970 2.760 -36.679 1.00 70.94 188 ASN A O 1
ATOM 1469 N N . THR A 1 189 ? 21.851 4.599 -37.314 1.00 69.00 189 THR A N 1
ATOM 1470 C CA . THR A 1 189 ? 21.880 4.329 -38.761 1.00 69.00 189 THR A CA 1
ATOM 1471 C C . THR A 1 189 ? 23.035 5.029 -39.478 1.00 69.00 189 THR A C 1
ATOM 1473 O O . THR A 1 189 ? 23.060 5.023 -40.706 1.00 69.00 189 THR A O 1
ATOM 1476 N N . SER A 1 190 ? 23.958 5.660 -38.735 1.00 67.38 190 SER A N 1
ATOM 1477 C CA . SER A 1 190 ? 25.043 6.536 -39.219 1.00 67.38 190 SER A CA 1
ATOM 1478 C C . SER A 1 190 ? 24.603 7.728 -40.086 1.00 67.38 190 SER A C 1
ATOM 1480 O O . SER A 1 190 ? 25.440 8.504 -40.549 1.00 67.38 190 SER A O 1
ATOM 1482 N N . LYS A 1 191 ? 23.292 7.928 -40.256 1.00 66.19 191 LYS A N 1
ATOM 1483 C CA . LYS A 1 191 ? 22.647 9.045 -40.952 1.00 66.19 191 LYS A CA 1
ATOM 1484 C C . LYS A 1 191 ? 21.533 9.592 -40.050 1.00 66.19 191 LYS A C 1
ATOM 1486 O O . LYS A 1 191 ? 20.891 8.822 -39.350 1.00 66.19 191 LYS A O 1
ATOM 1491 N N . ASN A 1 192 ? 21.261 10.899 -40.068 1.00 62.22 192 ASN A N 1
ATOM 1492 C CA . ASN A 1 192 ? 20.114 11.496 -39.354 1.00 62.22 192 ASN A CA 1
ATOM 1493 C C . ASN A 1 192 ? 18.788 11.191 -40.080 1.00 62.22 192 ASN A C 1
ATOM 1495 O O . ASN A 1 192 ? 18.058 12.096 -40.472 1.00 62.22 192 ASN A O 1
ATOM 1499 N N . THR A 1 193 ? 18.517 9.918 -40.341 1.00 64.06 193 THR A N 1
ATOM 1500 C CA . THR A 1 193 ? 17.309 9.447 -41.020 1.00 64.06 193 THR A CA 1
ATOM 1501 C C . THR A 1 193 ? 16.473 8.621 -40.062 1.00 64.06 193 THR A C 1
ATOM 1503 O O . THR A 1 193 ? 17.024 7.952 -39.185 1.00 64.06 193 THR A O 1
ATOM 1506 N N . GLU A 1 194 ? 15.154 8.656 -40.248 1.00 59.31 194 GLU A N 1
ATOM 1507 C CA . GLU A 1 194 ? 14.222 7.849 -39.467 1.00 59.31 194 GLU A CA 1
ATOM 1508 C C . GLU A 1 194 ? 14.597 6.365 -39.495 1.00 59.31 194 GLU A C 1
ATOM 1510 O O . GLU A 1 194 ? 15.170 5.837 -40.455 1.00 59.31 194 GLU A O 1
ATOM 1515 N N . ALA A 1 195 ? 14.270 5.708 -38.391 1.00 56.84 195 ALA A N 1
ATOM 1516 C CA . ALA A 1 195 ? 14.314 4.273 -38.256 1.00 56.84 195 ALA A CA 1
ATOM 1517 C C . ALA A 1 195 ? 13.595 3.596 -39.441 1.00 56.84 195 ALA A C 1
ATOM 1519 O O . ALA A 1 195 ? 12.434 3.937 -39.664 1.00 56.84 195 ALA A O 1
ATOM 1520 N N . PRO A 1 196 ? 14.199 2.648 -40.200 1.00 60.56 196 PRO A N 1
ATOM 1521 C CA . PRO A 1 196 ? 13.417 1.839 -41.117 1.00 60.56 196 PRO A CA 1
ATOM 1522 C C . PRO A 1 196 ? 12.351 1.115 -40.301 1.00 60.56 196 PRO A C 1
ATOM 1524 O O . PRO A 1 196 ? 12.660 0.277 -39.452 1.00 60.56 196 PRO A O 1
ATOM 1527 N N . LEU A 1 197 ? 11.103 1.507 -40.533 1.00 52.84 197 LEU A N 1
ATOM 1528 C CA . LEU A 1 197 ? 9.935 0.791 -40.058 1.00 52.84 197 LEU A CA 1
ATOM 1529 C C . LEU A 1 197 ? 9.970 -0.578 -40.745 1.00 52.84 197 LEU A C 1
ATOM 1531 O O . LEU A 1 197 ? 9.978 -0.646 -41.976 1.00 52.84 197 LEU A O 1
ATOM 1535 N N . ILE A 1 198 ? 10.080 -1.641 -39.949 1.00 53.88 198 ILE A N 1
ATOM 1536 C CA . ILE A 1 198 ? 9.831 -3.014 -40.399 1.00 53.88 198 ILE A CA 1
ATOM 1537 C C . ILE A 1 198 ? 8.390 -3.340 -40.036 1.00 53.88 198 ILE A C 1
ATOM 1539 O O . ILE A 1 198 ? 8.028 -3.070 -38.868 1.00 53.88 198 ILE A O 1
#